Protein AF-A0A9E7DIS7-F1 (afdb_monomer_lite)

Sequence (273 aa):
MKKIGDIRVYSCTATNEKEYTDLNLDINEEDLFTDANLYKDVAQRMSLGFDVIFYPIVGTMEGELAGMMLDKNANLRRFMELDSIDELYNLKDFDFNLEHFITMEKAMASEEAPICFKLNGLLSFISQVIDISKFLLAFRKKLDKEKIYAYYRRNVLDLLLKLDENKVKMICLADPILSVETVGPKVVKELVNDFYYPLINDVLNFTNFKLHICPKLGFALSDLGLYNEMKLECDEMSYQEALINSSYRIFTNRCFKILGKVKTITVLGGNYE

Foldseek 3Di:
DDDFPLFDFDDDPQPLQDALVNVPDPDDPVCCLQALVNQLVSQVVRQPQHQAGEPDSDLCQLVVQQVFDFDPPDPDGAGDADPDPVVLLVGDAGDCVPSSNVSRLSNLVPDPGAHEYEDEDLLSNNVRHHPSVRVLVCVVPDDPVVSNLVRVLVSVLVVLVPDDCVRHLEYEYDHPCLACVRNNLVVNLCCLVPHVLVSVVCCVVSHVHAYEYEQRSVSSCVSNPVWPKDKDFDPWDWPLVCRSPDPARYFYDHDPSDHGTDGITIGTHGPPD

Radius of gyration: 18.3 Å; chains: 1; bounding box: 54×49×42 Å

Organism: NCBI:txid938288

pLDDT: mean 91.83, std 8.92, range [30.3, 98.56]

Secondary structure (DSSP, 8-state):
--EETTEEP-------PPPGGGG-----HHHHTT-HHHHHHHHHHHTTTSSSEEESSSTTHHHHHTTPPB-TT-SSS-B---S-HHHHTTPPPP-TT-HHHHHHHHHHHT--SPEEEEEE-HHHHHHHHS-HHHHHHHHHH---HHHHHHHHHHHHHHHHHHS-TTTEEEEEEE-SS--TTTT-HHHHHHHIIIIIHHHHHHHHHH----EEEPHHHHHHHHHTTSSEEEEEEEEEEEHHHHHHHSS-SEEESS-TT--SEEEEEEEEE----

Structure (mmCIF, N/CA/C/O backbone):
data_AF-A0A9E7DIS7-F1
#
_entry.id   AF-A0A9E7DIS7-F1
#
loop_
_atom_site.group_PDB
_atom_site.id
_atom_site.type_symbol
_atom_site.label_atom_id
_atom_site.label_alt_id
_atom_site.label_comp_id
_atom_site.label_asym_id
_atom_site.label_entity_id
_atom_site.label_seq_id
_atom_site.pdbx_PDB_ins_code
_atom_site.Cartn_x
_atom_site.Cartn_y
_atom_site.Cartn_z
_atom_site.occupancy
_atom_site.B_iso_or_equiv
_atom_site.auth_seq_id
_atom_site.auth_comp_id
_atom_site.auth_asym_id
_atom_site.auth_atom_id
_atom_site.pdbx_PDB_model_num
ATOM 1 N N . MET A 1 1 ? -4.249 -17.738 18.126 1.00 79.25 1 MET A N 1
ATOM 2 C CA . MET A 1 1 ? -3.544 -16.439 18.018 1.00 79.25 1 MET A CA 1
ATOM 3 C C . MET A 1 1 ? -3.995 -15.550 19.169 1.00 79.25 1 MET A C 1
ATOM 5 O O . MET A 1 1 ? -5.164 -15.641 19.531 1.00 79.25 1 MET A O 1
ATOM 9 N N . LYS A 1 2 ? -3.102 -14.753 19.771 1.00 89.31 2 LYS A N 1
ATOM 10 C CA . LYS A 1 2 ? -3.450 -13.810 20.853 1.00 89.31 2 LYS A CA 1
ATOM 11 C C . LYS A 1 2 ? -4.445 -12.760 20.332 1.00 89.31 2 LYS A C 1
ATOM 13 O O . LYS A 1 2 ? -4.339 -12.362 19.174 1.00 89.31 2 LYS A O 1
ATOM 18 N N . LYS A 1 3 ? -5.382 -12.310 21.172 1.00 89.56 3 LYS A N 1
ATOM 19 C CA . LYS A 1 3 ? -6.303 -11.195 20.887 1.00 89.56 3 LYS A CA 1
ATOM 20 C C . LYS A 1 3 ? -6.112 -10.063 21.903 1.00 89.56 3 LYS A C 1
ATOM 22 O O . LYS A 1 3 ? -5.749 -10.329 23.049 1.00 89.56 3 LYS A O 1
ATOM 27 N N . ILE A 1 4 ? -6.341 -8.820 21.480 1.00 89.50 4 ILE A N 1
ATOM 28 C CA . ILE A 1 4 ? -6.469 -7.640 22.352 1.00 89.50 4 ILE A CA 1
ATOM 29 C C . ILE A 1 4 ? -7.816 -6.993 22.022 1.00 89.50 4 ILE A C 1
ATOM 31 O O . ILE A 1 4 ? -8.006 -6.478 20.921 1.00 89.50 4 ILE A O 1
ATOM 35 N N . GLY A 1 5 ? -8.762 -7.058 22.962 1.00 88.44 5 GLY A N 1
ATOM 36 C CA . GLY A 1 5 ? -10.179 -6.907 22.620 1.00 88.44 5 GLY A CA 1
ATOM 37 C C . GLY A 1 5 ? -10.614 -8.042 21.687 1.00 88.44 5 GLY A C 1
ATOM 38 O O . GLY A 1 5 ? -10.196 -9.185 21.874 1.00 88.44 5 GLY A O 1
ATOM 39 N N . ASP A 1 6 ? -11.383 -7.719 20.651 1.00 89.56 6 ASP A N 1
ATOM 40 C CA . ASP A 1 6 ? -11.897 -8.712 19.695 1.00 89.56 6 ASP A CA 1
ATOM 41 C C . ASP A 1 6 ? -10.926 -9.019 18.544 1.00 89.56 6 ASP A C 1
ATOM 43 O O . ASP A 1 6 ? -11.106 -9.990 17.805 1.00 89.56 6 ASP A O 1
ATOM 47 N N . ILE A 1 7 ? -9.858 -8.230 18.419 1.00 92.44 7 ILE A N 1
ATOM 48 C CA . ILE A 1 7 ? -8.965 -8.229 17.262 1.00 92.44 7 ILE A CA 1
ATOM 49 C C . ILE A 1 7 ? -7.714 -9.061 17.553 1.00 92.44 7 ILE A C 1
ATOM 51 O O . ILE A 1 7 ? -7.068 -8.931 18.602 1.00 92.44 7 ILE A O 1
ATOM 55 N N . ARG A 1 8 ? -7.356 -9.927 16.606 1.00 93.50 8 ARG A N 1
ATOM 56 C CA . ARG A 1 8 ? -6.149 -10.745 16.661 1.00 93.50 8 ARG A CA 1
ATOM 57 C C . ARG A 1 8 ? -4.885 -9.908 16.507 1.00 93.50 8 ARG A C 1
ATOM 59 O O . ARG A 1 8 ? -4.791 -8.996 15.692 1.00 93.50 8 ARG A O 1
ATOM 66 N N . VAL A 1 9 ? -3.869 -10.302 17.262 1.00 91.19 9 VAL A N 1
ATOM 67 C CA . VAL A 1 9 ? -2.508 -9.786 17.141 1.00 91.19 9 VAL A CA 1
ATOM 68 C C . VAL A 1 9 ? -1.763 -10.609 16.097 1.00 91.19 9 VAL A C 1
ATOM 70 O O . VAL A 1 9 ? -1.725 -11.838 16.193 1.00 91.19 9 VAL A O 1
ATOM 73 N N . TYR A 1 10 ? -1.136 -9.932 15.136 1.00 89.25 10 TYR A N 1
ATOM 74 C CA . TYR A 1 10 ? -0.198 -10.544 14.201 1.00 89.25 10 TYR A CA 1
ATOM 75 C C . TYR A 1 10 ? 1.196 -9.950 14.371 1.00 89.25 10 TYR A C 1
ATOM 77 O O . TYR A 1 10 ? 1.404 -8.749 14.181 1.00 89.25 10 TYR A O 1
ATOM 85 N N . SER A 1 11 ? 2.152 -10.819 14.682 1.00 85.81 11 SER A N 1
ATOM 86 C CA . SER A 1 11 ? 3.570 -10.485 14.713 1.00 85.81 11 SER A CA 1
ATOM 87 C C . SER A 1 11 ? 4.160 -10.707 13.325 1.00 85.81 11 SER A C 1
ATOM 89 O O . SER A 1 11 ? 4.057 -11.801 12.771 1.00 85.81 11 SER A O 1
ATOM 91 N N . CYS A 1 12 ? 4.767 -9.671 12.748 1.00 82.62 12 CYS A N 1
ATOM 92 C CA . CYS A 1 12 ? 5.444 -9.796 11.464 1.00 82.62 12 CYS A CA 1
ATOM 93 C C . CYS A 1 12 ? 6.669 -10.705 11.615 1.00 82.62 12 CYS A C 1
ATOM 95 O O . CYS A 1 12 ? 7.566 -10.401 12.392 1.00 82.62 12 CYS A O 1
ATOM 97 N N . THR A 1 13 ? 6.699 -11.809 10.870 1.00 75.00 13 THR A N 1
ATOM 98 C CA . THR A 1 13 ? 7.808 -12.778 10.879 1.00 75.00 13 THR A CA 1
ATOM 99 C C . THR A 1 13 ? 8.600 -12.800 9.574 1.00 75.00 13 THR A C 1
ATOM 101 O O . THR A 1 13 ? 9.570 -13.542 9.463 1.00 75.00 13 THR A O 1
ATOM 104 N N . ALA A 1 14 ? 8.183 -12.031 8.565 1.00 70.31 14 ALA A N 1
ATOM 105 C CA . ALA A 1 14 ? 8.907 -11.942 7.305 1.00 70.31 14 ALA A CA 1
ATOM 106 C C . ALA A 1 14 ? 10.155 -11.072 7.500 1.00 70.31 14 ALA A C 1
ATOM 108 O O . ALA A 1 14 ? 10.033 -9.881 7.762 1.00 70.31 14 ALA A O 1
ATOM 109 N N . THR A 1 15 ? 11.332 -11.679 7.364 1.00 64.88 15 THR A N 1
ATOM 110 C CA . THR A 1 15 ? 12.647 -11.018 7.441 1.00 64.88 15 THR A CA 1
ATOM 111 C C . THR A 1 15 ? 13.341 -10.953 6.079 1.00 64.88 15 THR A C 1
ATOM 113 O O . THR A 1 15 ? 14.520 -10.643 6.005 1.00 64.88 15 THR A O 1
ATOM 116 N N . ASN A 1 16 ? 12.634 -11.308 5.002 1.00 66.19 16 ASN A N 1
ATOM 117 C CA . ASN A 1 16 ? 13.201 -11.432 3.654 1.00 66.19 16 ASN A CA 1
ATOM 118 C C . ASN A 1 16 ? 13.181 -10.114 2.868 1.00 66.19 16 ASN A C 1
ATOM 120 O O . ASN A 1 16 ? 13.515 -10.105 1.687 1.00 66.19 16 ASN A O 1
ATOM 124 N N . GLU A 1 17 ? 12.715 -9.028 3.484 1.00 69.00 17 GLU A N 1
ATOM 125 C CA . GLU A 1 17 ? 12.750 -7.715 2.857 1.00 69.00 17 GLU A CA 1
ATOM 126 C C . GLU A 1 17 ? 14.191 -7.223 2.831 1.00 69.00 17 GLU A C 1
ATOM 128 O O . GLU A 1 17 ? 14.827 -7.116 3.874 1.00 69.00 17 GLU A O 1
ATOM 133 N N . LYS A 1 18 ? 14.687 -6.977 1.621 1.00 77.19 18 LYS A N 1
ATOM 134 C CA . LYS A 1 18 ? 15.939 -6.268 1.393 1.00 77.19 18 LYS A CA 1
ATOM 135 C C . LYS A 1 18 ? 15.595 -4.835 1.056 1.00 77.19 18 LYS A C 1
ATOM 137 O O . LYS A 1 18 ? 14.734 -4.614 0.202 1.00 77.19 18 LYS A O 1
ATOM 142 N N . GLU A 1 19 ? 16.267 -3.893 1.689 1.00 80.50 19 GLU A N 1
ATOM 143 C CA . GLU A 1 19 ? 16.312 -2.512 1.232 1.00 80.50 19 GLU A CA 1
ATOM 144 C C . GLU A 1 19 ? 17.366 -2.372 0.123 1.00 80.50 19 GLU A C 1
ATOM 146 O O . GLU A 1 19 ? 18.253 -3.215 -0.025 1.00 80.50 19 GLU A O 1
ATOM 151 N N . TYR A 1 20 ? 17.282 -1.322 -0.700 1.00 75.81 20 TYR A N 1
ATOM 152 C CA . TYR A 1 20 ? 18.301 -1.086 -1.736 1.00 75.81 20 TYR A CA 1
ATOM 153 C C . TYR A 1 20 ? 19.689 -0.842 -1.118 1.00 75.81 20 TYR A C 1
ATOM 155 O O . TYR A 1 20 ? 20.704 -1.216 -1.702 1.00 75.81 20 TYR A O 1
ATOM 163 N N . THR A 1 21 ? 19.720 -0.286 0.094 1.00 77.38 21 THR A N 1
ATOM 164 C CA . THR A 1 21 ? 20.908 -0.083 0.932 1.00 77.38 21 THR A CA 1
ATOM 165 C C . THR A 1 21 ? 21.578 -1.400 1.340 1.00 77.38 21 THR A C 1
ATOM 167 O O . THR A 1 21 ? 22.799 -1.443 1.464 1.00 77.38 21 THR A O 1
ATOM 170 N N . ASP A 1 22 ? 20.824 -2.499 1.456 1.00 79.50 22 ASP A N 1
ATOM 171 C CA . ASP A 1 22 ? 21.362 -3.826 1.794 1.00 79.50 22 ASP A CA 1
ATOM 172 C C . ASP A 1 22 ? 22.094 -4.495 0.620 1.00 79.50 22 ASP A C 1
ATOM 174 O O . ASP A 1 22 ? 22.798 -5.495 0.796 1.00 79.50 22 ASP A O 1
ATOM 178 N N . LEU A 1 23 ? 21.910 -3.992 -0.606 1.00 79.62 23 LEU A N 1
ATOM 179 C CA . LEU A 1 23 ? 22.435 -4.627 -1.814 1.00 79.62 23 LEU A CA 1
ATOM 180 C C . LEU A 1 23 ? 23.926 -4.341 -2.064 1.00 79.62 23 LEU A C 1
ATOM 182 O O . LEU A 1 23 ? 24.487 -4.939 -2.983 1.00 79.62 23 LEU A O 1
ATOM 186 N N . ASN A 1 24 ? 24.568 -3.476 -1.262 1.00 76.50 24 ASN A N 1
ATOM 187 C CA . ASN A 1 24 ? 25.972 -3.059 -1.417 1.00 76.50 24 ASN A CA 1
ATOM 188 C C . ASN A 1 24 ? 26.324 -2.681 -2.868 1.00 76.50 24 ASN A C 1
ATOM 190 O O . ASN A 1 24 ? 27.354 -3.094 -3.405 1.00 76.50 24 ASN A O 1
ATOM 194 N N . LEU A 1 25 ? 25.428 -1.947 -3.528 1.00 78.31 25 LEU A N 1
ATOM 195 C CA . LEU A 1 25 ? 25.639 -1.478 -4.892 1.00 78.31 25 LEU A CA 1
ATOM 196 C C . LEU A 1 25 ? 26.443 -0.179 -4.859 1.00 78.31 25 LEU A C 1
ATOM 198 O O . LEU A 1 25 ? 26.156 0.703 -4.052 1.00 78.31 25 LEU A O 1
ATOM 202 N N . ASP A 1 26 ? 27.420 -0.054 -5.754 1.00 79.69 26 ASP A N 1
ATOM 203 C CA . ASP A 1 26 ? 28.111 1.213 -6.007 1.00 79.69 26 ASP A CA 1
ATOM 204 C C . ASP A 1 26 ? 27.215 2.086 -6.897 1.00 79.69 26 ASP A C 1
ATOM 206 O O . ASP A 1 26 ? 27.363 2.124 -8.119 1.00 79.69 26 ASP A O 1
ATOM 210 N N . ILE A 1 27 ? 26.181 2.667 -6.285 1.00 78.88 27 ILE A N 1
ATOM 211 C CA . ILE A 1 27 ? 25.181 3.504 -6.953 1.00 78.88 27 ILE A CA 1
ATOM 212 C C . ILE A 1 27 ? 25.150 4.885 -6.313 1.00 78.88 27 ILE A C 1
ATOM 214 O O . ILE A 1 27 ? 25.163 5.027 -5.091 1.00 78.88 27 ILE A O 1
ATOM 218 N N . ASN A 1 28 ? 25.056 5.909 -7.153 1.00 81.31 28 ASN A N 1
ATOM 219 C CA . ASN A 1 28 ? 24.681 7.236 -6.702 1.00 81.31 28 ASN A CA 1
ATOM 220 C C . ASN A 1 28 ? 23.165 7.256 -6.456 1.00 81.31 28 ASN A C 1
ATOM 222 O O . ASN A 1 28 ? 22.376 6.916 -7.339 1.00 81.31 28 ASN A O 1
ATOM 226 N N . GLU A 1 29 ? 22.754 7.634 -5.248 1.00 79.00 29 GLU A N 1
ATOM 227 C CA . GLU A 1 29 ? 21.346 7.630 -4.852 1.00 79.00 29 GLU A CA 1
ATOM 228 C C . GLU A 1 29 ? 20.499 8.610 -5.679 1.00 79.00 29 GLU A C 1
ATOM 230 O O . GLU A 1 29 ? 19.330 8.337 -5.940 1.00 79.00 29 GLU A O 1
ATOM 235 N N . GLU A 1 30 ? 21.073 9.721 -6.148 1.00 80.31 30 GLU A N 1
ATOM 236 C CA . GLU A 1 30 ? 20.351 10.667 -7.012 1.00 80.31 30 GLU A CA 1
ATOM 237 C C . GLU A 1 30 ? 20.008 10.047 -8.379 1.00 80.31 30 GLU A C 1
ATOM 239 O O . GLU A 1 30 ? 18.902 10.233 -8.894 1.00 80.31 30 GLU A O 1
ATOM 244 N N . ASP A 1 31 ? 20.918 9.237 -8.925 1.00 87.38 31 ASP A N 1
ATOM 245 C CA . ASP A 1 31 ? 20.726 8.556 -10.208 1.00 87.38 31 ASP A CA 1
ATOM 246 C C . ASP A 1 31 ? 19.682 7.437 -10.087 1.00 87.38 31 ASP A C 1
ATOM 248 O O . ASP A 1 31 ? 18.899 7.207 -11.009 1.00 87.38 31 ASP A O 1
ATOM 252 N N . LEU A 1 32 ? 19.600 6.779 -8.921 1.00 90.38 32 LEU A N 1
ATOM 253 C CA . LEU A 1 32 ? 18.629 5.709 -8.667 1.00 90.38 32 LEU A CA 1
ATOM 254 C C . LEU A 1 32 ? 17.188 6.155 -8.939 1.00 90.38 32 LEU A C 1
ATOM 256 O O . LEU A 1 32 ? 16.395 5.367 -9.443 1.00 90.38 32 LEU A O 1
ATOM 260 N N . PHE A 1 33 ? 16.846 7.404 -8.623 1.00 92.06 33 PHE A N 1
ATOM 261 C CA . PHE A 1 33 ? 15.483 7.925 -8.744 1.00 92.06 33 PHE A CA 1
ATOM 262 C C . PHE A 1 33 ? 15.219 8.684 -10.055 1.00 92.06 33 PHE A C 1
ATOM 264 O O . PHE A 1 33 ? 14.101 9.152 -10.276 1.00 92.06 33 PHE A O 1
ATOM 271 N N . THR A 1 34 ? 16.208 8.767 -10.946 1.00 94.38 34 THR A N 1
ATOM 272 C CA . THR A 1 34 ? 16.117 9.476 -12.237 1.00 94.38 34 THR A CA 1
ATOM 273 C C . THR A 1 34 ? 16.441 8.584 -13.446 1.00 94.38 34 THR A C 1
ATOM 275 O O . THR A 1 34 ? 16.011 8.878 -14.562 1.00 94.38 34 THR A O 1
ATOM 278 N N . ASP A 1 35 ? 17.106 7.442 -13.240 1.00 96.25 35 ASP A N 1
ATOM 279 C CA . ASP A 1 35 ? 17.375 6.431 -14.267 1.00 96.25 35 ASP A CA 1
ATOM 280 C C . ASP A 1 35 ? 16.451 5.209 -14.119 1.00 96.25 35 ASP A C 1
ATOM 282 O O . ASP A 1 35 ? 16.556 4.409 -13.188 1.00 96.25 35 ASP A O 1
ATOM 286 N N . ALA A 1 36 ? 15.559 5.021 -15.095 1.00 97.56 36 ALA A N 1
ATOM 287 C CA . ALA A 1 36 ? 14.581 3.933 -15.094 1.00 97.56 36 ALA A CA 1
ATOM 288 C C . ALA A 1 36 ? 15.210 2.535 -15.229 1.00 97.56 36 ALA A C 1
ATOM 290 O O . ALA A 1 36 ? 14.662 1.566 -14.700 1.00 97.56 36 ALA A O 1
ATOM 291 N N . ASN A 1 37 ? 16.348 2.407 -15.920 1.00 96.75 37 ASN A N 1
ATOM 292 C CA . ASN A 1 37 ? 17.037 1.123 -16.053 1.00 96.75 37 ASN A CA 1
ATOM 293 C C . ASN A 1 37 ? 17.700 0.736 -14.733 1.00 96.75 37 ASN A C 1
ATOM 295 O O . ASN A 1 37 ? 17.595 -0.416 -14.311 1.00 96.75 37 ASN A O 1
ATOM 299 N N . LEU A 1 38 ? 18.339 1.704 -14.070 1.00 95.62 38 LEU A N 1
ATOM 300 C CA . LEU A 1 38 ? 18.929 1.491 -12.753 1.00 95.62 38 LEU A CA 1
ATOM 301 C C . LEU A 1 38 ? 17.850 1.168 -11.713 1.00 95.62 38 LEU A C 1
ATOM 303 O O . LEU A 1 38 ? 17.980 0.188 -10.979 1.00 95.62 38 LEU A O 1
ATOM 307 N N . TYR A 1 39 ? 16.751 1.929 -11.699 1.00 96.75 39 TYR A N 1
ATOM 308 C CA . TYR A 1 39 ? 15.605 1.678 -10.823 1.00 96.75 39 TYR A CA 1
ATOM 309 C C . TYR A 1 39 ? 15.070 0.251 -10.991 1.00 96.75 39 TYR A C 1
ATOM 311 O O . TYR A 1 39 ? 14.836 -0.452 -10.004 1.00 96.75 39 TYR A O 1
ATOM 319 N N . LYS A 1 40 ? 14.915 -0.200 -12.243 1.00 97.19 40 LYS A N 1
ATOM 320 C CA . LYS A 1 40 ? 14.485 -1.563 -12.567 1.00 97.19 40 LYS A CA 1
ATOM 321 C C . LYS A 1 40 ? 15.467 -2.620 -12.062 1.00 97.19 40 LYS A C 1
ATOM 323 O O . LYS A 1 40 ? 15.032 -3.569 -11.415 1.00 97.19 40 LYS A O 1
ATOM 328 N N . ASP A 1 41 ? 16.767 -2.473 -12.326 1.00 95.50 41 ASP A N 1
ATOM 329 C CA . ASP A 1 41 ? 17.783 -3.436 -11.865 1.00 95.50 41 ASP A CA 1
ATOM 330 C C . ASP A 1 41 ? 17.753 -3.578 -10.335 1.00 95.50 41 ASP A C 1
ATOM 332 O O . ASP A 1 41 ? 17.727 -4.689 -9.799 1.00 95.50 41 ASP A O 1
ATOM 336 N N . VAL A 1 42 ? 17.651 -2.458 -9.614 1.00 95.50 42 VAL A N 1
ATOM 337 C CA . VAL A 1 42 ? 17.518 -2.469 -8.152 1.00 95.50 42 VAL A CA 1
ATOM 338 C C . VAL A 1 42 ? 16.224 -3.161 -7.716 1.00 95.50 42 VAL A C 1
ATOM 340 O O . VAL A 1 42 ? 16.275 -4.041 -6.853 1.00 95.50 42 VAL A O 1
ATOM 343 N N . ALA A 1 43 ? 15.083 -2.847 -8.337 1.00 96.38 43 ALA A N 1
ATOM 344 C CA . ALA A 1 43 ? 13.807 -3.497 -8.036 1.00 96.38 43 ALA A CA 1
ATOM 345 C C . ALA A 1 43 ? 13.875 -5.022 -8.230 1.00 96.38 43 ALA A C 1
ATOM 347 O O . ALA A 1 43 ? 13.419 -5.788 -7.371 1.00 96.38 43 ALA A O 1
ATOM 348 N N . GLN A 1 44 ? 14.499 -5.480 -9.317 1.00 95.94 44 GLN A N 1
ATOM 349 C CA . GLN A 1 44 ? 14.689 -6.900 -9.610 1.00 95.94 44 GLN A CA 1
ATOM 350 C C . GLN A 1 44 ? 15.594 -7.583 -8.579 1.00 95.94 44 GLN A C 1
ATOM 352 O O . GLN A 1 44 ? 15.257 -8.658 -8.077 1.00 95.94 44 GLN A O 1
ATOM 357 N N . ARG A 1 45 ? 16.699 -6.943 -8.178 1.00 94.44 45 ARG A N 1
ATOM 358 C CA . ARG A 1 45 ? 17.614 -7.470 -7.149 1.00 94.44 45 ARG A CA 1
ATOM 359 C C . ARG A 1 45 ? 16.967 -7.566 -5.769 1.00 94.44 45 ARG A C 1
ATOM 361 O O . ARG A 1 45 ? 17.161 -8.565 -5.071 1.00 94.44 45 ARG A O 1
ATOM 368 N N . MET A 1 46 ? 16.180 -6.561 -5.380 1.00 92.94 46 MET A N 1
ATOM 369 C CA . MET A 1 46 ? 15.400 -6.584 -4.134 1.00 92.94 46 MET A CA 1
ATOM 370 C C . MET A 1 46 ? 14.343 -7.694 -4.140 1.00 92.94 46 MET A C 1
ATOM 372 O O . MET A 1 46 ? 13.991 -8.221 -3.086 1.00 92.94 46 MET A O 1
ATOM 376 N N . SER A 1 47 ? 13.864 -8.067 -5.327 1.00 94.31 47 SER A N 1
ATOM 377 C CA . SER A 1 47 ? 12.818 -9.071 -5.524 1.00 94.31 47 SER A CA 1
ATOM 378 C C . SER A 1 47 ? 13.361 -10.486 -5.773 1.00 94.31 47 SER A C 1
ATOM 380 O O . SER A 1 47 ? 12.588 -11.402 -6.046 1.00 94.31 47 SER A O 1
ATOM 382 N N . LEU A 1 48 ? 14.676 -10.713 -5.649 1.00 91.88 48 LEU A N 1
ATOM 383 C CA . LEU A 1 48 ? 15.269 -12.039 -5.841 1.00 91.88 48 LEU A CA 1
ATOM 384 C C . LEU A 1 48 ? 14.653 -13.084 -4.902 1.00 91.88 48 LEU A C 1
ATOM 386 O O . LEU A 1 48 ? 14.667 -12.936 -3.679 1.00 91.88 48 LEU A O 1
ATOM 390 N N . GLY A 1 49 ? 14.180 -14.180 -5.496 1.00 90.19 49 GLY A N 1
ATOM 391 C CA . GLY A 1 49 ? 13.519 -15.286 -4.801 1.00 90.19 49 GLY A CA 1
ATOM 392 C C . GLY A 1 49 ? 11.991 -15.215 -4.817 1.00 90.19 49 GLY A C 1
ATOM 393 O O . GLY A 1 49 ? 11.354 -16.181 -4.406 1.00 90.19 49 GLY A O 1
ATOM 394 N N . PHE A 1 50 ? 11.408 -14.118 -5.303 1.00 93.25 50 PHE A N 1
ATOM 395 C CA . PHE A 1 50 ? 9.969 -13.967 -5.495 1.00 93.25 50 PHE A CA 1
ATOM 396 C C . PHE A 1 50 ? 9.593 -14.102 -6.973 1.00 93.25 50 PHE A C 1
ATOM 398 O O . PHE A 1 50 ? 10.376 -13.749 -7.851 1.00 93.25 50 PHE A O 1
ATOM 405 N N . ASP A 1 51 ? 8.363 -14.537 -7.247 1.00 93.25 51 ASP A N 1
ATOM 406 C CA . ASP A 1 51 ? 7.833 -14.650 -8.618 1.00 93.25 51 ASP A CA 1
ATOM 407 C C . ASP A 1 51 ? 7.260 -13.332 -9.160 1.00 93.25 51 ASP A C 1
ATOM 409 O O . ASP A 1 51 ? 6.577 -13.311 -10.180 1.00 93.25 51 ASP A O 1
ATOM 413 N N . VAL A 1 52 ? 7.497 -12.225 -8.454 1.00 96.00 52 VAL A N 1
ATOM 414 C CA . VAL A 1 52 ? 7.043 -10.881 -8.817 1.00 96.00 52 VAL A CA 1
ATOM 415 C C . VAL A 1 52 ? 8.141 -9.869 -8.555 1.00 96.00 52 VAL A C 1
ATOM 417 O O . VAL A 1 52 ? 9.005 -10.105 -7.710 1.00 96.00 52 VAL A O 1
ATOM 420 N N . ILE A 1 53 ? 8.040 -8.703 -9.191 1.00 97.44 53 ILE A N 1
ATOM 421 C CA . ILE A 1 53 ? 8.892 -7.552 -8.879 1.00 97.44 53 ILE A CA 1
ATOM 422 C C . ILE A 1 53 ? 8.117 -6.538 -8.038 1.00 97.44 53 ILE A C 1
ATOM 424 O O . ILE A 1 53 ? 6.970 -6.202 -8.346 1.00 97.44 53 ILE A O 1
ATOM 428 N N . PHE A 1 54 ? 8.736 -6.061 -6.958 1.00 96.31 54 PHE A N 1
ATOM 429 C CA . PHE A 1 54 ? 8.139 -5.090 -6.045 1.00 96.31 54 PHE A CA 1
ATOM 430 C C . PHE A 1 54 ? 8.455 -3.650 -6.445 1.00 96.31 54 PHE A C 1
ATOM 432 O O . PHE A 1 54 ? 9.616 -3.254 -6.488 1.00 96.31 54 PHE A O 1
ATOM 439 N N . TYR A 1 55 ? 7.408 -2.849 -6.613 1.00 97.44 55 TYR A N 1
ATOM 440 C CA . TYR A 1 55 ? 7.485 -1.404 -6.851 1.00 97.44 55 TYR A CA 1
ATOM 441 C C . TYR A 1 55 ? 6.549 -0.665 -5.890 1.00 97.44 55 TYR A C 1
ATOM 443 O O . TYR A 1 55 ? 5.561 -1.270 -5.493 1.00 97.44 55 TYR A O 1
ATOM 451 N N . PRO A 1 56 ? 6.796 0.598 -5.501 1.00 96.44 56 PRO A N 1
ATOM 452 C CA . PRO A 1 56 ? 8.073 1.324 -5.583 1.00 96.44 56 PRO A CA 1
ATOM 453 C C . PRO A 1 56 ? 9.189 0.615 -4.803 1.00 96.44 56 PRO A C 1
ATOM 455 O O . PRO A 1 56 ? 8.911 -0.174 -3.905 1.00 96.44 56 PRO A O 1
ATOM 458 N N . ILE A 1 57 ? 10.466 0.888 -5.079 1.00 93.56 57 ILE A N 1
ATOM 459 C CA . ILE A 1 57 ? 11.565 0.282 -4.294 1.00 93.56 57 ILE A CA 1
ATOM 460 C C . ILE A 1 57 ? 11.667 0.870 -2.880 1.00 93.56 57 ILE A C 1
ATOM 462 O O . ILE A 1 57 ? 12.059 0.168 -1.954 1.00 93.56 57 ILE A O 1
ATOM 466 N N . VAL A 1 58 ? 11.192 2.100 -2.674 1.00 91.06 58 VAL A N 1
ATOM 467 C CA . VAL A 1 58 ? 11.143 2.777 -1.368 1.00 91.06 58 VAL A CA 1
ATOM 468 C C . VAL A 1 58 ? 9.721 2.886 -0.826 1.00 91.06 58 VAL A C 1
ATOM 470 O O . VAL A 1 58 ? 8.757 2.899 -1.583 1.00 91.06 58 VAL A O 1
ATOM 473 N N . GLY A 1 59 ? 9.582 2.988 0.496 1.00 88.75 59 GLY A N 1
ATOM 474 C CA . GLY A 1 59 ? 8.290 3.202 1.159 1.00 88.75 59 GLY A CA 1
ATOM 475 C C . GLY A 1 59 ? 7.830 4.662 1.209 1.00 88.75 59 GLY A C 1
ATOM 476 O O . GLY A 1 59 ? 6.807 4.927 1.824 1.00 88.75 59 GLY A O 1
ATOM 477 N N . THR A 1 60 ? 8.579 5.598 0.621 1.00 91.00 60 THR A N 1
ATOM 478 C CA . THR A 1 60 ? 8.355 7.050 0.736 1.00 91.00 60 THR A CA 1
ATOM 479 C C . THR A 1 60 ? 7.569 7.662 -0.423 1.00 91.00 60 THR A C 1
ATOM 481 O O . THR A 1 60 ? 7.280 8.853 -0.385 1.00 91.00 60 THR A O 1
ATOM 484 N N . MET A 1 61 ? 7.242 6.884 -1.462 1.00 94.56 61 MET A N 1
ATOM 485 C CA . MET A 1 61 ? 6.695 7.397 -2.726 1.00 94.56 61 MET A CA 1
ATOM 486 C C . MET A 1 61 ? 5.456 8.281 -2.528 1.00 94.56 61 MET A C 1
ATOM 488 O O . MET A 1 61 ? 5.395 9.377 -3.073 1.00 94.56 61 MET A O 1
ATOM 492 N N . GLU A 1 62 ? 4.485 7.850 -1.722 1.00 96.44 62 GLU A N 1
ATOM 493 C CA . GLU A 1 62 ? 3.256 8.611 -1.475 1.00 96.44 62 GLU A CA 1
ATOM 494 C C . GLU A 1 62 ? 3.524 9.951 -0.774 1.00 96.44 62 GLU A C 1
ATOM 496 O O . GLU A 1 62 ? 2.855 10.938 -1.072 1.00 96.44 62 GLU A O 1
ATOM 501 N N . GLY A 1 63 ? 4.518 10.017 0.119 1.00 95.62 63 GLY A N 1
ATOM 502 C CA . GLY A 1 63 ? 4.974 11.273 0.710 1.00 95.62 63 GL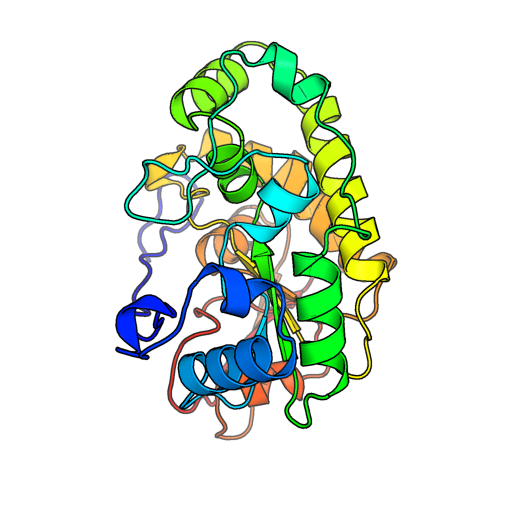Y A CA 1
ATOM 503 C C . GLY A 1 63 ? 5.592 12.218 -0.326 1.00 95.62 63 GLY A C 1
ATOM 504 O O . GLY A 1 63 ? 5.268 13.404 -0.331 1.00 95.62 63 GLY A O 1
ATOM 505 N N . GLU A 1 64 ? 6.420 11.709 -1.246 1.00 95.25 64 GLU A N 1
ATOM 506 C CA . GLU A 1 64 ? 7.005 12.530 -2.326 1.00 95.25 64 GLU A CA 1
ATOM 507 C C . GLU A 1 64 ? 5.920 13.073 -3.251 1.00 95.25 64 GLU A C 1
ATOM 509 O O . GLU A 1 64 ? 5.911 14.263 -3.562 1.00 95.25 64 GLU A O 1
ATOM 514 N N . LEU A 1 65 ? 4.971 12.214 -3.635 1.00 97.12 65 LEU A N 1
ATOM 515 C CA . LEU A 1 65 ? 3.815 12.598 -4.440 1.00 97.12 65 LEU A CA 1
ATOM 516 C C . LEU A 1 65 ? 2.996 13.692 -3.744 1.00 97.12 65 LEU A C 1
ATOM 518 O O . LEU A 1 65 ? 2.586 14.645 -4.398 1.00 97.12 65 LEU A O 1
ATOM 522 N N . ALA A 1 66 ? 2.814 13.613 -2.422 1.00 96.75 66 ALA A N 1
ATOM 523 C CA . ALA A 1 66 ? 2.145 14.648 -1.627 1.00 96.75 66 ALA A CA 1
ATOM 524 C C . ALA A 1 66 ? 2.954 15.959 -1.481 1.00 96.75 66 ALA A C 1
ATOM 526 O O . ALA A 1 66 ? 2.495 16.907 -0.835 1.00 96.75 66 ALA A O 1
ATOM 527 N N . GLY A 1 67 ? 4.151 16.036 -2.073 1.00 94.38 67 GLY A N 1
ATOM 528 C CA . GLY A 1 67 ? 5.015 17.213 -2.063 1.00 94.38 67 GLY A CA 1
ATOM 529 C C . GLY A 1 67 ? 5.912 17.326 -0.832 1.00 94.38 67 GLY A C 1
ATOM 530 O O . GLY A 1 67 ? 6.401 18.423 -0.547 1.00 94.38 67 GLY A O 1
ATOM 531 N N . MET A 1 68 ? 6.123 16.233 -0.093 1.00 94.81 68 MET A N 1
ATOM 532 C CA . MET A 1 68 ? 7.043 16.232 1.040 1.00 94.81 68 MET A CA 1
ATOM 533 C C . MET A 1 68 ? 8.491 16.364 0.574 1.00 94.81 68 MET A C 1
ATOM 535 O O . MET A 1 68 ? 8.935 15.728 -0.382 1.00 94.81 68 MET A O 1
ATOM 539 N N . MET A 1 69 ? 9.249 17.184 1.294 1.00 88.50 69 MET A N 1
ATOM 540 C CA . MET A 1 69 ? 10.642 17.471 0.973 1.00 88.50 69 MET A CA 1
ATOM 541 C C . MET A 1 69 ? 11.566 16.541 1.746 1.00 88.50 69 MET A C 1
ATOM 543 O O . MET A 1 69 ? 11.440 16.418 2.963 1.00 88.50 69 MET A O 1
ATOM 547 N N . LEU A 1 70 ? 12.512 15.907 1.057 1.00 86.00 70 LEU A N 1
ATOM 548 C CA . LEU A 1 70 ? 13.507 15.047 1.697 1.00 86.00 70 LEU A CA 1
ATOM 549 C C . LEU A 1 70 ? 14.427 15.850 2.621 1.00 86.00 70 LEU A C 1
ATOM 551 O O . LEU A 1 70 ? 14.911 16.925 2.258 1.00 86.00 70 LEU A O 1
ATOM 555 N N . ASP A 1 71 ? 14.711 15.291 3.792 1.00 84.19 71 ASP A N 1
ATOM 556 C CA . ASP A 1 71 ? 15.766 15.767 4.671 1.00 84.19 71 ASP A CA 1
ATOM 557 C C . ASP A 1 71 ? 17.117 15.283 4.139 1.00 84.19 71 ASP A C 1
ATOM 559 O O . ASP A 1 71 ? 17.517 14.137 4.336 1.00 84.19 71 ASP A O 1
ATOM 563 N N . LYS A 1 72 ? 17.837 16.185 3.466 1.00 80.19 72 LYS A N 1
ATOM 564 C CA . LYS A 1 72 ? 19.167 15.908 2.900 1.00 80.19 72 LYS A CA 1
ATOM 565 C C . LYS A 1 72 ? 20.235 15.602 3.957 1.00 80.19 72 LYS A C 1
ATOM 567 O O . LYS A 1 72 ? 21.330 15.191 3.594 1.00 80.19 72 LYS A O 1
ATOM 572 N N . ASN A 1 73 ? 19.947 15.831 5.240 1.00 76.50 73 ASN A N 1
ATOM 573 C CA . ASN A 1 73 ? 20.862 15.532 6.341 1.00 76.50 73 ASN A CA 1
ATOM 574 C C . ASN A 1 73 ? 20.576 14.171 6.990 1.00 76.50 73 ASN A C 1
ATOM 576 O O . ASN A 1 73 ? 21.308 13.761 7.894 1.00 76.50 73 ASN A O 1
ATOM 580 N N . ALA A 1 74 ? 19.508 13.482 6.583 1.00 73.12 74 ALA A N 1
ATOM 581 C CA . ALA A 1 74 ? 19.166 12.179 7.121 1.00 73.12 74 ALA A CA 1
ATOM 582 C C . ALA A 1 74 ? 20.011 11.077 6.460 1.00 73.12 74 ALA A C 1
ATOM 584 O O . ALA A 1 74 ? 20.189 11.049 5.248 1.00 73.12 74 ALA A O 1
ATOM 585 N N . ASN A 1 75 ? 20.483 10.121 7.266 1.00 59.25 75 ASN A N 1
ATOM 586 C CA . ASN A 1 75 ? 21.224 8.943 6.781 1.00 59.25 75 ASN A CA 1
ATOM 587 C C . ASN A 1 75 ? 20.341 7.938 6.016 1.00 59.25 75 ASN A C 1
ATOM 589 O O . ASN A 1 75 ? 20.844 6.965 5.467 1.00 59.25 75 ASN A O 1
ATOM 593 N N . LEU A 1 76 ? 19.024 8.131 6.063 1.00 70.94 76 LEU A N 1
ATOM 594 C CA . LEU A 1 76 ? 18.011 7.339 5.381 1.00 70.94 76 LEU A CA 1
ATOM 595 C C . LEU A 1 76 ? 17.034 8.307 4.725 1.00 70.94 76 LEU A C 1
ATOM 597 O O . LEU A 1 76 ? 16.795 9.391 5.264 1.00 70.94 76 LEU A O 1
ATOM 601 N N . ARG A 1 77 ? 16.421 7.893 3.614 1.00 78.38 77 ARG A N 1
ATOM 602 C CA . ARG A 1 77 ? 15.409 8.681 2.906 1.00 78.38 77 ARG A CA 1
ATOM 603 C C . ARG A 1 77 ? 14.221 8.980 3.832 1.00 78.38 77 ARG A C 1
ATOM 605 O O . ARG A 1 77 ? 13.353 8.138 4.053 1.00 78.38 77 ARG A O 1
ATOM 612 N N . ARG A 1 78 ? 14.205 10.187 4.396 1.00 82.50 78 ARG A N 1
ATOM 613 C CA . ARG A 1 78 ? 13.186 10.702 5.321 1.00 82.50 78 ARG A CA 1
ATOM 614 C C . ARG A 1 78 ? 12.756 12.087 4.861 1.00 82.50 78 ARG A C 1
ATOM 616 O O . ARG A 1 78 ? 13.545 12.807 4.259 1.00 82.50 78 ARG A O 1
ATOM 623 N N . PHE A 1 79 ? 11.524 12.470 5.167 1.00 88.31 79 PHE A N 1
ATOM 624 C CA . PHE A 1 79 ? 11.025 13.813 4.905 1.00 88.31 79 PHE A CA 1
ATOM 625 C C . PHE A 1 79 ? 11.242 14.768 6.073 1.00 88.31 79 PHE A C 1
ATOM 627 O O . PHE A 1 79 ? 11.254 14.361 7.235 1.00 88.31 79 PHE A O 1
ATOM 634 N N . MET A 1 80 ? 11.338 16.056 5.754 1.00 88.00 80 MET A N 1
ATOM 635 C CA . MET A 1 80 ? 11.063 17.115 6.715 1.00 88.00 80 MET A CA 1
ATOM 636 C C . MET A 1 80 ? 9.590 17.022 7.114 1.00 88.00 80 MET A C 1
ATOM 638 O O . MET A 1 80 ? 8.707 17.173 6.273 1.00 88.00 80 MET A O 1
ATOM 642 N N . GLU A 1 81 ? 9.336 16.725 8.383 1.00 89.94 81 GLU A N 1
ATOM 643 C CA . GLU A 1 81 ? 7.981 16.579 8.907 1.00 89.94 81 GLU A CA 1
ATOM 644 C C . GLU A 1 81 ? 7.261 17.926 8.975 1.00 89.94 81 GLU A C 1
ATOM 646 O O . GLU A 1 81 ? 7.873 18.961 9.233 1.00 89.94 81 GLU A O 1
ATOM 651 N N . LEU A 1 82 ? 5.941 17.891 8.807 1.00 92.50 82 LEU A N 1
ATOM 652 C CA . LEU A 1 82 ? 5.079 19.032 9.083 1.00 92.50 82 LEU A CA 1
ATOM 653 C C . LEU A 1 82 ? 5.125 19.397 10.572 1.00 92.50 82 LEU A C 1
ATOM 655 O O . LEU A 1 82 ? 5.139 18.533 11.462 1.00 92.50 82 LEU A O 1
ATOM 659 N N . ASP A 1 83 ? 5.076 20.694 10.858 1.00 89.69 83 ASP A N 1
ATOM 660 C CA . ASP A 1 83 ? 5.158 21.188 12.230 1.00 89.69 83 ASP A CA 1
ATOM 661 C C . ASP A 1 83 ? 3.842 20.965 12.987 1.00 89.69 83 ASP A C 1
ATOM 663 O O . ASP A 1 83 ? 3.850 20.605 14.179 1.00 89.69 83 ASP A O 1
ATOM 667 N N . SER A 1 84 ? 2.714 21.129 12.287 1.00 91.50 84 SER A N 1
ATOM 668 C CA . SER A 1 84 ? 1.369 21.142 12.860 1.00 91.50 84 SER A CA 1
ATOM 669 C C . SER A 1 84 ? 0.362 20.226 12.150 1.00 91.50 84 SER A C 1
ATOM 671 O O . SER A 1 84 ? 0.477 19.888 10.976 1.00 91.50 84 SER A O 1
ATOM 673 N N . ILE A 1 85 ? -0.690 19.845 12.883 1.00 91.69 85 ILE A N 1
ATOM 674 C CA . ILE A 1 85 ? -1.816 19.060 12.349 1.00 91.69 85 ILE A CA 1
ATOM 675 C C . ILE A 1 85 ? -2.602 19.847 11.295 1.00 91.69 85 ILE A C 1
ATOM 677 O O . ILE A 1 85 ? -3.154 19.242 10.380 1.00 91.69 85 ILE A O 1
ATOM 681 N N . ASP A 1 86 ? -2.644 21.176 11.400 1.00 91.56 86 ASP A N 1
ATOM 682 C CA . ASP A 1 86 ? -3.411 22.017 10.479 1.00 91.56 86 ASP A CA 1
ATOM 683 C C . ASP A 1 86 ? -2.839 21.989 9.054 1.00 91.56 86 ASP A C 1
ATOM 685 O O . ASP A 1 86 ? -3.584 22.099 8.079 1.00 91.56 86 ASP A O 1
ATOM 689 N N . GLU A 1 87 ? -1.531 21.768 8.915 1.00 93.00 87 GLU A N 1
ATOM 690 C CA . GLU A 1 87 ? -0.868 21.615 7.618 1.00 93.00 87 GLU A CA 1
ATOM 691 C C . GLU A 1 87 ? -1.293 20.339 6.881 1.00 93.00 87 GLU A C 1
ATOM 693 O O . GLU A 1 87 ? -1.356 20.354 5.652 1.00 93.00 87 GLU A O 1
ATOM 698 N N . LEU A 1 88 ? -1.694 19.275 7.595 1.00 92.50 88 LEU A N 1
ATOM 699 C CA . LEU A 1 88 ? -2.206 18.047 6.967 1.00 92.50 88 LEU A CA 1
ATOM 700 C C . LEU A 1 88 ? -3.430 18.318 6.088 1.00 92.50 88 LEU A C 1
ATOM 702 O O . LEU A 1 88 ? -3.633 17.661 5.071 1.00 92.50 88 LEU A O 1
ATOM 706 N N . TYR A 1 89 ? -4.252 19.299 6.465 1.00 92.94 89 TYR A N 1
ATOM 707 C CA . TYR A 1 89 ? -5.452 19.664 5.715 1.00 92.94 89 TYR A CA 1
ATOM 708 C C . TYR A 1 89 ? -5.169 20.451 4.432 1.00 92.94 89 TYR A C 1
ATOM 710 O O . TYR A 1 89 ? -6.114 20.710 3.679 1.00 92.94 89 TYR A O 1
ATOM 718 N N . ASN A 1 90 ? -3.914 20.856 4.228 1.00 92.50 90 ASN A N 1
ATOM 719 C CA . ASN A 1 90 ? -3.441 21.663 3.107 1.00 92.50 90 ASN A CA 1
ATOM 720 C C . ASN A 1 90 ? -2.347 20.945 2.301 1.00 92.50 90 ASN A C 1
ATOM 722 O O . ASN A 1 90 ? -1.656 21.589 1.510 1.00 92.50 90 ASN A O 1
ATOM 726 N N . LEU A 1 91 ? -2.184 19.630 2.497 1.00 95.06 91 LEU A N 1
ATOM 727 C CA . LEU A 1 91 ? -1.314 18.817 1.656 1.00 95.06 91 LEU A CA 1
ATOM 728 C C . LEU A 1 91 ? -1.713 18.966 0.186 1.00 95.06 91 LEU A C 1
ATOM 730 O O . LEU A 1 91 ? -2.898 19.031 -0.157 1.00 95.06 91 LEU A O 1
ATOM 734 N N . LYS A 1 92 ? -0.704 19.018 -0.682 1.00 95.12 92 LYS A N 1
ATOM 735 C CA . LYS A 1 92 ? -0.924 19.025 -2.127 1.00 95.12 92 LYS A CA 1
ATOM 736 C C . LYS A 1 92 ? -1.440 17.662 -2.565 1.00 95.12 92 LYS A C 1
ATOM 738 O O . LYS A 1 92 ? -1.129 16.649 -1.945 1.00 95.12 92 LYS A O 1
ATOM 743 N N . ASP A 1 93 ? -2.219 17.639 -3.636 1.00 97.62 93 ASP A N 1
ATOM 744 C CA . ASP A 1 93 ? -2.549 16.376 -4.293 1.00 97.62 93 ASP A CA 1
ATOM 745 C C . ASP A 1 93 ? -1.305 15.731 -4.900 1.00 97.62 93 ASP A C 1
ATOM 747 O O . ASP A 1 93 ? -0.302 16.407 -5.136 1.00 97.62 93 ASP A O 1
ATOM 751 N N . PHE A 1 94 ? -1.384 14.420 -5.114 1.00 98.19 94 PHE A N 1
ATOM 752 C CA . PHE A 1 94 ? -0.288 13.615 -5.625 1.00 98.19 94 PHE A CA 1
ATOM 753 C C . PHE A 1 94 ? 0.179 14.143 -6.983 1.00 98.19 94 PHE A C 1
ATOM 755 O O . PHE A 1 94 ? -0.575 14.154 -7.959 1.00 98.19 94 PHE A O 1
ATOM 762 N N . ASP A 1 95 ? 1.437 14.578 -7.051 1.00 97.94 95 ASP A N 1
ATOM 763 C CA . ASP A 1 95 ? 2.042 15.063 -8.286 1.00 97.94 95 ASP A CA 1
ATOM 764 C C . ASP A 1 95 ? 2.626 13.910 -9.102 1.00 97.94 95 ASP A C 1
ATOM 766 O O . ASP A 1 95 ? 3.780 13.514 -8.945 1.00 97.94 95 ASP A O 1
ATOM 770 N N . PHE A 1 96 ? 1.833 13.392 -10.036 1.00 97.56 96 PHE A N 1
ATOM 771 C CA . PHE A 1 96 ? 2.275 12.348 -10.964 1.00 97.56 96 PHE A CA 1
ATOM 772 C C . PHE A 1 96 ? 3.275 12.840 -12.028 1.00 97.56 96 PHE A C 1
ATOM 774 O O . PHE A 1 96 ? 3.716 12.044 -12.852 1.00 97.56 96 PHE A O 1
ATOM 781 N N . ASN A 1 97 ? 3.649 14.126 -12.035 1.00 96.88 97 ASN A N 1
ATOM 782 C CA . ASN A 1 97 ? 4.759 14.627 -12.853 1.00 96.88 97 ASN A CA 1
ATOM 783 C C . ASN A 1 97 ? 6.096 14.614 -12.101 1.00 96.88 97 ASN A C 1
ATOM 785 O O . ASN A 1 97 ? 7.115 15.014 -12.669 1.00 96.88 97 ASN A O 1
ATOM 789 N N . LEU A 1 98 ? 6.107 14.166 -10.841 1.00 95.75 98 LEU A N 1
ATOM 790 C CA . LEU A 1 98 ? 7.328 13.969 -10.075 1.00 95.75 98 LEU A CA 1
ATOM 791 C C . LEU A 1 98 ? 8.282 13.048 -10.848 1.00 95.75 98 LEU A C 1
ATOM 793 O O . LEU A 1 98 ? 7.914 11.937 -11.231 1.00 95.75 98 LEU A O 1
ATOM 797 N N . GLU A 1 99 ? 9.527 13.488 -11.035 1.00 95.75 99 GLU A N 1
ATOM 798 C CA . GLU A 1 99 ? 10.528 12.760 -11.824 1.00 95.75 99 GLU A CA 1
ATOM 799 C C . GLU A 1 99 ? 10.713 11.317 -11.339 1.00 95.75 99 GLU A C 1
ATOM 801 O O . GLU A 1 99 ? 10.683 10.392 -12.144 1.00 95.75 99 GLU A O 1
ATOM 806 N N . HIS A 1 100 ? 10.780 11.105 -10.023 1.00 95.25 100 HIS A N 1
ATOM 807 C CA . HIS A 1 100 ? 10.864 9.771 -9.429 1.00 95.25 100 HIS A CA 1
ATOM 808 C C . HIS A 1 100 ? 9.657 8.883 -9.784 1.00 95.25 100 HIS A C 1
ATOM 810 O O . HIS A 1 100 ? 9.835 7.708 -10.111 1.00 95.25 100 HIS A O 1
ATOM 816 N N . PHE A 1 101 ? 8.435 9.425 -9.792 1.00 97.25 101 PHE A N 1
ATOM 817 C CA . PHE A 1 101 ? 7.254 8.664 -10.205 1.00 97.25 101 PHE A CA 1
ATOM 818 C C . PHE A 1 101 ? 7.322 8.286 -11.691 1.00 97.25 101 PHE A C 1
ATOM 820 O O . PHE A 1 101 ? 7.120 7.124 -12.037 1.00 97.25 101 PHE A O 1
ATOM 827 N N . ILE A 1 102 ? 7.701 9.230 -12.559 1.00 97.94 102 ILE A N 1
ATOM 828 C CA . ILE A 1 102 ? 7.883 8.987 -14.000 1.00 97.94 102 ILE A CA 1
ATOM 829 C C . ILE A 1 102 ? 8.967 7.924 -14.248 1.00 97.94 102 ILE A C 1
ATOM 831 O O . ILE A 1 102 ? 8.809 7.054 -15.108 1.00 97.94 102 ILE A O 1
ATOM 835 N N . THR A 1 103 ? 10.077 7.980 -13.509 1.00 98.00 103 THR A N 1
ATOM 836 C CA . THR A 1 103 ? 11.164 6.993 -13.567 1.00 98.00 103 THR A CA 1
ATOM 837 C C . THR A 1 103 ? 10.663 5.603 -13.191 1.00 98.00 103 THR A C 1
ATOM 839 O O . THR A 1 103 ? 10.906 4.642 -13.925 1.00 98.00 103 THR A O 1
ATOM 842 N N . MET A 1 104 ? 9.910 5.500 -12.093 1.00 97.81 104 MET A N 1
ATOM 843 C CA . MET A 1 104 ? 9.293 4.250 -11.657 1.00 97.81 104 MET A CA 1
ATOM 844 C C . MET A 1 104 ? 8.318 3.708 -12.712 1.00 97.81 104 MET A C 1
ATOM 846 O O . MET A 1 104 ? 8.378 2.524 -13.038 1.00 97.81 104 MET A O 1
ATOM 850 N N . GLU A 1 105 ? 7.455 4.551 -13.285 1.00 97.88 105 GLU A N 1
ATOM 851 C CA . GLU A 1 105 ? 6.488 4.139 -14.311 1.00 97.88 105 GLU A CA 1
ATOM 852 C C . GLU A 1 105 ? 7.195 3.576 -15.554 1.00 97.88 105 GLU A C 1
ATOM 854 O O . GLU A 1 105 ? 6.838 2.504 -16.048 1.00 97.88 105 GLU A O 1
ATOM 859 N N . LYS A 1 106 ? 8.268 4.234 -16.017 1.00 98.12 106 LYS A N 1
ATOM 860 C CA . LYS A 1 106 ? 9.104 3.742 -17.126 1.00 98.12 106 LYS A CA 1
ATOM 861 C C . LYS A 1 106 ? 9.770 2.404 -16.799 1.00 98.12 106 LYS A C 1
ATOM 863 O O . LYS A 1 106 ? 9.785 1.510 -17.649 1.00 98.12 106 LYS A O 1
ATOM 868 N N . ALA A 1 107 ? 10.297 2.252 -15.582 1.00 98.31 107 ALA A N 1
ATOM 869 C CA . ALA A 1 107 ? 10.894 1.002 -15.119 1.00 98.31 107 ALA A CA 1
ATOM 870 C C . ALA A 1 107 ? 9.860 -0.137 -15.162 1.00 98.31 107 ALA A C 1
ATOM 872 O O . ALA A 1 107 ? 10.091 -1.155 -15.821 1.00 98.31 107 ALA A O 1
ATOM 873 N N . MET A 1 108 ? 8.680 0.092 -14.573 1.00 98.19 108 MET A N 1
ATOM 874 C CA . MET A 1 108 ? 7.554 -0.845 -14.552 1.00 98.19 108 MET A CA 1
ATOM 875 C C . MET A 1 108 ? 7.062 -1.220 -15.957 1.00 98.19 108 MET A C 1
ATOM 877 O O . MET A 1 108 ? 6.808 -2.393 -16.230 1.00 98.19 108 MET A O 1
ATOM 881 N N . ALA A 1 109 ? 6.955 -0.256 -16.876 1.00 97.31 109 ALA A N 1
ATOM 882 C CA . ALA A 1 109 ? 6.501 -0.508 -18.246 1.00 97.31 109 ALA A CA 1
ATOM 883 C C . ALA A 1 109 ? 7.419 -1.491 -18.998 1.00 97.31 109 ALA A C 1
ATOM 885 O O . ALA A 1 109 ? 6.949 -2.312 -19.794 1.00 97.31 109 ALA A O 1
ATOM 886 N N . SER A 1 110 ? 8.723 -1.439 -18.713 1.00 96.00 110 SER A N 1
ATOM 887 C CA . SER A 1 110 ? 9.734 -2.317 -19.310 1.00 96.00 110 SER A CA 1
ATOM 888 C C . SER A 1 110 ? 9.895 -3.668 -18.599 1.00 96.00 110 SER A C 1
ATOM 890 O O . SER A 1 110 ? 10.740 -4.470 -19.001 1.00 96.00 110 SER A O 1
ATOM 892 N N . GLU A 1 111 ? 9.143 -3.929 -17.527 1.00 96.81 111 GLU A N 1
ATOM 893 C CA . GLU A 1 111 ? 9.231 -5.176 -16.768 1.00 96.81 111 GLU A CA 1
ATOM 894 C C . GLU A 1 111 ? 8.565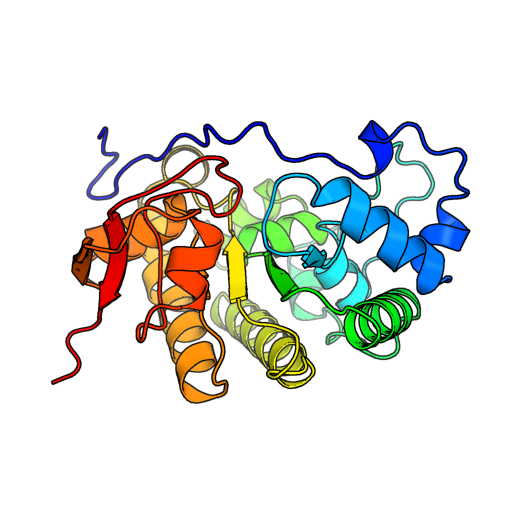 -6.336 -17.521 1.00 96.81 111 GLU A C 1
ATOM 896 O O . GLU A 1 111 ? 7.486 -6.180 -18.102 1.00 96.81 111 GLU A O 1
ATOM 901 N N . GLU A 1 112 ? 9.202 -7.506 -17.517 1.00 94.00 112 GLU A N 1
ATOM 902 C CA . GLU A 1 112 ? 8.641 -8.724 -18.125 1.00 94.00 112 GLU A CA 1
ATOM 903 C C . GLU A 1 112 ? 7.903 -9.583 -17.094 1.00 94.00 112 GLU A C 1
ATOM 905 O O . GLU A 1 112 ? 6.879 -10.194 -17.403 1.00 94.00 112 GLU A O 1
ATOM 910 N N . ALA A 1 113 ? 8.409 -9.599 -15.861 1.00 94.81 113 ALA A N 1
ATOM 911 C CA . ALA A 1 113 ? 7.802 -10.299 -14.742 1.00 94.81 113 ALA A CA 1
ATOM 912 C C . ALA A 1 113 ? 6.548 -9.564 -14.219 1.00 94.81 113 ALA A C 1
ATOM 914 O O . ALA A 1 113 ? 6.423 -8.343 -14.359 1.00 94.81 113 ALA A O 1
ATOM 915 N N . PRO A 1 114 ? 5.595 -10.281 -13.594 1.00 95.75 114 PRO A N 1
ATOM 916 C CA . PRO A 1 114 ? 4.428 -9.649 -12.989 1.00 95.75 114 PRO A CA 1
ATOM 917 C C . PRO A 1 114 ? 4.835 -8.713 -11.844 1.00 95.75 114 PRO A C 1
ATOM 919 O O . PRO A 1 114 ? 5.721 -9.022 -11.044 1.00 95.75 114 PRO A O 1
ATOM 922 N N . ILE A 1 115 ? 4.150 -7.575 -11.734 1.00 98.25 115 ILE A N 1
ATOM 923 C CA . ILE A 1 115 ? 4.459 -6.559 -10.724 1.00 98.25 115 ILE A CA 1
ATOM 924 C C . ILE A 1 115 ? 3.516 -6.675 -9.526 1.00 98.25 115 ILE A C 1
ATOM 926 O O . ILE A 1 115 ? 2.298 -6.823 -9.676 1.00 98.25 115 ILE A O 1
ATOM 930 N N . CYS A 1 116 ? 4.091 -6.545 -8.332 1.00 97.62 116 CYS A N 1
ATOM 931 C CA . CYS A 1 116 ? 3.373 -6.272 -7.097 1.00 97.62 116 CYS A CA 1
ATOM 932 C C . CYS A 1 116 ? 3.635 -4.824 -6.669 1.00 97.62 116 CYS A C 1
ATOM 934 O O . CYS A 1 116 ? 4.757 -4.467 -6.300 1.00 97.62 116 CYS A O 1
ATOM 936 N N . PHE A 1 117 ? 2.596 -3.993 -6.719 1.00 98.38 117 PHE A N 1
ATOM 937 C CA . PHE A 1 117 ? 2.672 -2.603 -6.295 1.00 98.38 117 PHE A CA 1
ATOM 938 C C . PHE A 1 117 ? 2.425 -2.504 -4.787 1.00 98.38 117 PHE A C 1
ATOM 940 O O . PHE A 1 117 ? 1.353 -2.852 -4.292 1.00 98.38 117 PHE A O 1
ATOM 947 N N . LYS A 1 118 ? 3.423 -2.053 -4.035 1.00 97.38 118 LYS A N 1
ATOM 948 C CA . LYS A 1 118 ? 3.349 -1.779 -2.604 1.00 97.38 118 LYS A CA 1
ATOM 949 C C . LYS A 1 118 ? 2.618 -0.458 -2.408 1.00 97.38 118 LYS A C 1
ATOM 951 O O . LYS A 1 118 ? 3.051 0.571 -2.911 1.00 97.38 118 LYS A O 1
ATOM 956 N N . LEU A 1 119 ? 1.533 -0.510 -1.652 1.00 97.88 119 LEU A N 1
ATOM 957 C CA . LEU A 1 119 ? 0.733 0.646 -1.291 1.00 97.88 119 LEU A CA 1
ATOM 958 C C . LEU A 1 119 ? 0.765 0.790 0.228 1.00 97.88 119 LEU A C 1
ATOM 960 O O . LEU A 1 119 ? 0.403 -0.142 0.958 1.00 97.88 119 LEU A O 1
ATOM 964 N N . ASN A 1 120 ? 1.201 1.947 0.710 1.00 97.06 120 ASN A N 1
ATOM 965 C CA . ASN A 1 120 ? 1.112 2.265 2.122 1.00 97.06 120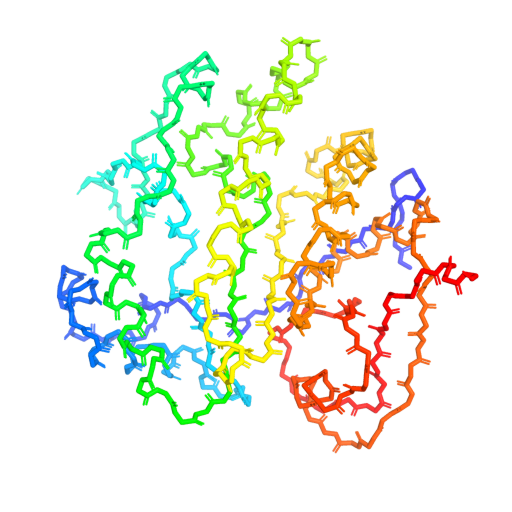 ASN A CA 1
ATOM 966 C C . ASN A 1 120 ? -0.356 2.351 2.551 1.00 97.06 120 ASN A C 1
ATOM 968 O O . ASN A 1 120 ? -1.244 2.696 1.779 1.00 97.06 120 ASN A O 1
ATOM 972 N N . GLY A 1 121 ? -0.633 2.012 3.803 1.00 97.12 121 GLY A N 1
ATOM 973 C CA . GLY A 1 121 ? -1.881 2.411 4.432 1.00 97.12 121 GLY A CA 1
ATOM 974 C C . GLY A 1 121 ? -1.792 3.810 5.031 1.00 97.12 121 GLY A C 1
ATOM 975 O O . GLY A 1 121 ? -0.723 4.418 5.093 1.00 97.12 121 GLY A O 1
ATOM 976 N N . LEU A 1 122 ? -2.926 4.303 5.527 1.00 97.38 122 LEU A N 1
ATOM 977 C CA . LEU A 1 122 ? -3.074 5.659 6.036 1.00 97.38 122 LEU A CA 1
ATOM 978 C C . LEU A 1 122 ? -2.052 6.005 7.117 1.00 97.38 122 LEU A C 1
ATOM 980 O O . LEU A 1 122 ? -1.433 7.052 7.013 1.00 97.38 122 LEU A O 1
ATOM 984 N N . LEU A 1 123 ? -1.843 5.179 8.149 1.00 96.75 123 LEU A N 1
ATOM 985 C CA . LEU A 1 123 ? -0.916 5.568 9.219 1.00 96.75 123 LEU A CA 1
ATOM 986 C C . LEU A 1 123 ? 0.537 5.552 8.743 1.00 96.75 123 LEU A C 1
ATOM 988 O O . LEU A 1 123 ? 1.315 6.409 9.156 1.00 96.75 123 LEU A O 1
ATOM 992 N N . SER A 1 124 ? 0.893 4.627 7.850 1.00 95.94 124 SER A N 1
ATOM 993 C CA . SER A 1 124 ? 2.207 4.608 7.201 1.00 95.94 124 SER A CA 1
ATOM 994 C C . SER A 1 124 ? 2.438 5.840 6.331 1.00 95.94 124 SER A C 1
ATOM 996 O O . SER A 1 124 ? 3.496 6.452 6.444 1.00 95.94 124 SER A O 1
ATOM 998 N N . PHE A 1 125 ? 1.448 6.266 5.545 1.00 96.88 125 PHE A N 1
ATOM 999 C CA . PHE A 1 125 ? 1.505 7.540 4.827 1.00 96.88 125 PHE A CA 1
ATOM 1000 C C . PHE A 1 125 ? 1.610 8.730 5.792 1.00 96.88 125 PHE A C 1
ATOM 1002 O O . PHE A 1 125 ? 2.491 9.570 5.648 1.00 96.88 125 PHE A O 1
ATOM 1009 N N . ILE A 1 126 ? 0.778 8.772 6.835 1.00 96.62 126 ILE A N 1
ATOM 1010 C CA . ILE A 1 126 ? 0.803 9.851 7.828 1.00 96.62 126 ILE A CA 1
ATOM 1011 C C . ILE A 1 126 ? 2.176 9.959 8.503 1.00 96.62 126 ILE A C 1
ATOM 1013 O O . ILE A 1 126 ? 2.667 11.064 8.702 1.00 96.62 126 ILE A O 1
ATOM 1017 N N . SER A 1 127 ? 2.831 8.832 8.795 1.00 94.69 127 SER A N 1
ATOM 1018 C CA . SER A 1 127 ? 4.172 8.824 9.394 1.00 94.69 127 SER A CA 1
ATOM 1019 C C . SER A 1 127 ? 5.275 9.382 8.487 1.00 94.69 127 SER A C 1
ATOM 1021 O O . SER A 1 127 ? 6.364 9.672 8.972 1.00 94.69 127 SER A O 1
ATOM 1023 N N . GLN A 1 128 ? 5.006 9.536 7.187 1.00 93.06 128 GLN A N 1
ATOM 1024 C CA . GLN A 1 128 ? 5.910 10.200 6.245 1.00 93.06 128 GLN A CA 1
ATOM 1025 C C . GLN A 1 128 ? 5.726 11.719 6.254 1.00 93.06 128 GLN A C 1
ATOM 1027 O O . GLN A 1 128 ? 6.672 12.446 5.975 1.00 93.06 128 GLN A O 1
ATOM 1032 N N . VAL A 1 129 ? 4.520 12.202 6.559 1.00 94.38 129 VAL A N 1
ATOM 1033 C CA . VAL A 1 129 ? 4.197 13.635 6.504 1.00 94.38 129 VAL A CA 1
ATOM 1034 C C . VAL A 1 129 ? 4.355 14.319 7.862 1.00 94.38 129 VAL A C 1
ATOM 1036 O O . VAL A 1 129 ? 4.757 15.473 7.916 1.00 94.38 129 VAL A O 1
ATOM 1039 N N . ILE A 1 130 ? 4.069 13.641 8.976 1.00 94.81 130 ILE A N 1
ATOM 1040 C CA . ILE A 1 130 ? 4.125 14.215 10.328 1.00 94.81 130 ILE A CA 1
ATOM 1041 C C . ILE A 1 130 ? 4.483 13.148 11.367 1.00 94.81 130 ILE A C 1
ATOM 1043 O O . ILE A 1 130 ? 4.167 11.971 11.188 1.00 94.81 130 ILE A O 1
ATOM 1047 N N . ASP A 1 131 ? 5.047 13.563 12.507 1.00 93.62 131 ASP A N 1
ATOM 1048 C CA . ASP A 1 131 ? 5.184 12.702 13.686 1.00 93.62 131 ASP A CA 1
ATOM 1049 C C . ASP A 1 131 ? 3.854 11.994 14.002 1.00 93.62 131 ASP A C 1
ATOM 1051 O O . ASP A 1 131 ? 2.844 12.598 14.396 1.00 93.62 131 ASP A O 1
ATOM 1055 N N . ILE A 1 132 ? 3.875 10.670 13.864 1.00 93.38 132 ILE A N 1
ATOM 1056 C CA . ILE A 1 132 ? 2.713 9.811 14.071 1.00 93.38 132 ILE A CA 1
ATOM 1057 C C . ILE A 1 132 ? 2.126 9.950 15.483 1.00 93.38 132 ILE A C 1
ATOM 1059 O O . ILE A 1 132 ? 0.915 9.835 15.668 1.00 93.38 132 ILE A O 1
ATOM 1063 N N . SER A 1 133 ? 2.942 10.262 16.490 1.00 92.56 133 SER A N 1
ATOM 1064 C CA . SER A 1 133 ? 2.496 10.502 17.865 1.00 92.56 133 SER A CA 1
ATOM 1065 C C . SER A 1 133 ? 1.651 11.770 17.958 1.00 92.56 133 SER A C 1
ATOM 1067 O O . SER A 1 133 ? 0.607 11.758 18.622 1.00 92.56 133 SER A O 1
ATOM 1069 N N . LYS A 1 134 ? 2.049 12.847 17.258 1.00 93.25 134 LYS A N 1
ATOM 1070 C CA . LYS A 1 134 ? 1.250 14.081 17.157 1.00 93.25 134 LYS A CA 1
ATOM 1071 C C . LYS A 1 134 ? -0.093 13.782 16.495 1.00 93.25 134 LYS A C 1
ATOM 1073 O O . LYS A 1 134 ? -1.134 14.166 17.034 1.00 93.25 134 LYS A O 1
ATOM 1078 N N . PHE A 1 135 ? -0.083 13.037 15.387 1.00 94.94 135 PHE A N 1
ATOM 1079 C CA . PHE A 1 135 ? -1.309 12.639 14.695 1.00 94.94 135 PHE A CA 1
ATOM 1080 C C . PHE A 1 135 ? -2.236 11.816 15.592 1.00 94.94 135 PHE A C 1
ATOM 1082 O O . PHE A 1 135 ? -3.400 12.170 15.757 1.00 94.94 135 PHE A O 1
ATOM 1089 N N . LEU A 1 136 ? -1.734 10.759 16.237 1.00 93.44 136 LEU A N 1
ATOM 1090 C CA . LEU A 1 136 ? -2.543 9.889 17.098 1.00 93.44 136 LEU A CA 1
ATOM 1091 C C . LEU A 1 136 ? -3.126 10.636 18.308 1.00 93.44 136 LEU A C 1
ATOM 1093 O O . LEU A 1 136 ? -4.235 10.325 18.752 1.00 93.44 136 LEU A O 1
ATOM 1097 N N . LEU A 1 137 ? -2.419 11.637 18.843 1.00 92.44 137 LEU A N 1
ATOM 1098 C CA . LEU A 1 137 ? -2.950 12.523 19.883 1.00 92.44 137 LEU A CA 1
ATOM 1099 C C . LEU A 1 137 ? -4.103 13.391 19.361 1.00 92.44 137 LEU A C 1
ATOM 1101 O O . LEU A 1 137 ? -5.124 13.512 20.045 1.00 92.44 137 LEU A O 1
ATOM 1105 N N . ALA A 1 138 ? -3.967 13.971 18.166 1.00 93.06 138 ALA A N 1
ATOM 1106 C CA . ALA A 1 138 ? -5.019 14.763 17.526 1.00 93.06 138 ALA A CA 1
ATOM 1107 C C . ALA A 1 138 ? -6.237 13.904 17.150 1.00 93.06 138 ALA A C 1
ATOM 1109 O O . ALA A 1 138 ? -7.374 14.283 17.442 1.00 93.06 138 ALA A O 1
ATOM 1110 N N . PHE A 1 139 ? -5.994 12.710 16.605 1.00 93.12 139 PHE A N 1
ATOM 1111 C CA . PHE A 1 139 ? -6.999 11.723 16.211 1.00 93.12 139 PHE A CA 1
ATOM 1112 C C . PHE A 1 139 ? -7.961 11.374 17.358 1.00 93.12 139 PHE A C 1
ATOM 1114 O O . PHE A 1 139 ? -9.168 11.236 17.155 1.00 93.12 139 PHE A O 1
ATOM 1121 N N . ARG A 1 140 ? -7.448 11.278 18.595 1.00 87.88 140 ARG A N 1
ATOM 1122 C CA . ARG A 1 140 ? -8.256 10.993 19.798 1.00 87.88 140 ARG A CA 1
ATOM 1123 C C . ARG A 1 140 ? -9.061 12.189 20.316 1.00 87.88 140 ARG A C 1
ATOM 1125 O O . ARG A 1 140 ? -9.970 11.975 21.114 1.00 87.88 140 ARG A O 1
ATOM 1132 N N . LYS A 1 141 ? -8.706 13.423 19.939 1.00 85.81 141 LYS A N 1
ATOM 1133 C CA . LYS A 1 141 ? -9.337 14.657 20.434 1.00 85.81 141 LYS A CA 1
ATOM 1134 C C . LYS A 1 141 ? -10.443 15.126 19.483 1.00 85.81 141 LYS A C 1
ATOM 1136 O O . LYS A 1 141 ? -11.592 14.738 19.656 1.00 85.81 141 LYS A O 1
ATOM 1141 N N . LYS A 1 142 ? -10.102 15.968 18.505 1.00 73.56 142 LYS A N 1
ATOM 1142 C CA . LYS A 1 142 ? -11.004 16.502 17.471 1.00 73.56 142 LYS A CA 1
ATOM 1143 C C . LYS A 1 142 ? -10.202 16.781 16.197 1.00 73.56 142 LYS A C 1
ATOM 1145 O O . LYS A 1 142 ? -9.934 17.930 15.869 1.00 73.56 142 LYS A O 1
ATOM 1150 N N . LEU A 1 143 ? -9.768 15.714 15.533 1.00 90.38 143 LEU A N 1
ATOM 1151 C CA . LEU A 1 143 ? -9.304 15.771 14.147 1.00 90.38 143 LEU A CA 1
ATOM 1152 C C . LEU A 1 143 ? -10.531 15.716 13.226 1.00 90.38 143 LEU A C 1
ATOM 1154 O O . LEU A 1 143 ? -11.454 14.946 13.504 1.00 90.38 143 LEU A O 1
ATOM 1158 N N . ASP A 1 144 ? -10.534 16.482 12.138 1.00 93.31 144 ASP A N 1
ATOM 1159 C CA . ASP A 1 144 ? -11.472 16.271 11.035 1.00 93.31 144 ASP A CA 1
ATOM 1160 C C . ASP A 1 144 ? -10.999 15.061 10.220 1.00 93.31 144 ASP A C 1
ATOM 1162 O O . ASP A 1 144 ? -10.214 15.162 9.275 1.00 93.31 144 ASP A O 1
ATOM 1166 N N . LYS A 1 145 ? -11.413 13.880 10.681 1.00 93.75 145 LYS A N 1
ATOM 1167 C CA . LYS A 1 145 ? -10.994 12.590 10.125 1.00 93.75 145 LYS A CA 1
ATOM 1168 C C . LYS A 1 145 ? -11.477 12.420 8.694 1.00 93.75 145 LYS A C 1
ATOM 1170 O O . LYS A 1 145 ? -10.697 11.984 7.857 1.00 93.75 145 LYS A O 1
ATOM 1175 N N . GLU A 1 146 ? -12.707 12.841 8.408 1.00 94.12 146 GLU A N 1
ATOM 1176 C CA . GLU A 1 146 ? -13.310 12.737 7.079 1.00 94.12 146 GLU A CA 1
ATOM 1177 C C . GLU A 1 146 ? -12.495 13.491 6.035 1.00 94.12 146 GLU A C 1
ATOM 1179 O O . GLU A 1 146 ? -12.237 12.957 4.959 1.00 94.12 146 GLU A O 1
ATOM 1184 N N . LYS A 1 147 ? -12.006 14.694 6.361 1.00 95.50 147 LYS A N 1
ATOM 1185 C CA . LYS A 1 147 ? -11.157 15.451 5.435 1.00 95.50 147 LYS A CA 1
ATOM 1186 C C . LYS A 1 147 ? -9.849 14.717 5.114 1.00 95.50 147 LYS A C 1
ATOM 1188 O O . LYS A 1 147 ? -9.449 14.669 3.952 1.00 95.50 147 LYS A O 1
ATOM 1193 N N . ILE A 1 148 ? -9.207 14.112 6.116 1.00 96.00 148 ILE A N 1
ATOM 1194 C CA . ILE A 1 148 ? -7.968 13.335 5.932 1.00 96.00 148 ILE A CA 1
ATOM 1195 C C . ILE A 1 148 ? -8.234 12.045 5.146 1.00 96.00 148 ILE A C 1
ATOM 1197 O O . ILE A 1 148 ? -7.495 11.717 4.217 1.00 96.00 148 ILE A O 1
ATOM 1201 N N . TYR A 1 149 ? -9.307 11.331 5.486 1.00 97.06 149 TYR A N 1
ATOM 1202 C CA . TYR A 1 149 ? -9.720 10.104 4.812 1.00 97.06 149 TYR A CA 1
ATOM 1203 C C . TYR A 1 149 ? -10.050 10.359 3.346 1.00 97.06 149 TYR A C 1
ATOM 1205 O O . TYR A 1 149 ? -9.547 9.646 2.482 1.00 97.06 149 TYR A O 1
ATOM 1213 N N . ALA A 1 150 ? -10.846 11.391 3.058 1.00 97.12 150 ALA A N 1
ATOM 1214 C CA . ALA A 1 150 ? -11.222 11.770 1.703 1.00 97.12 150 ALA A CA 1
ATOM 1215 C C . ALA A 1 150 ? -10.002 12.173 0.869 1.00 97.12 150 ALA A C 1
ATOM 1217 O O . ALA A 1 150 ? -9.871 11.718 -0.267 1.00 97.12 150 ALA A O 1
ATOM 1218 N N . TYR A 1 151 ? -9.090 12.968 1.441 1.00 97.81 151 TYR A N 1
ATOM 1219 C CA . TYR A 1 151 ? -7.846 13.350 0.774 1.00 97.81 151 TYR A CA 1
ATOM 1220 C C . TYR A 1 151 ? -7.020 12.119 0.385 1.00 97.81 151 TYR A C 1
ATOM 1222 O O . TYR A 1 151 ? -6.677 11.957 -0.787 1.00 97.81 151 TYR A O 1
ATOM 1230 N N . TYR A 1 152 ? -6.727 11.234 1.343 1.00 97.88 152 TYR A N 1
ATOM 1231 C CA . TYR A 1 152 ? -5.848 10.099 1.078 1.00 97.88 152 TYR A CA 1
ATOM 1232 C C . TYR A 1 152 ? -6.519 9.062 0.167 1.00 97.88 152 TYR A C 1
ATOM 1234 O O . TYR A 1 152 ? -5.908 8.603 -0.793 1.00 97.88 152 TYR A O 1
ATOM 1242 N N . ARG A 1 153 ? -7.805 8.755 0.392 1.00 97.94 153 ARG A N 1
ATOM 1243 C CA . ARG A 1 153 ? -8.589 7.837 -0.452 1.00 97.94 153 ARG A CA 1
ATOM 1244 C C . ARG A 1 153 ? -8.644 8.305 -1.905 1.00 97.94 153 ARG A C 1
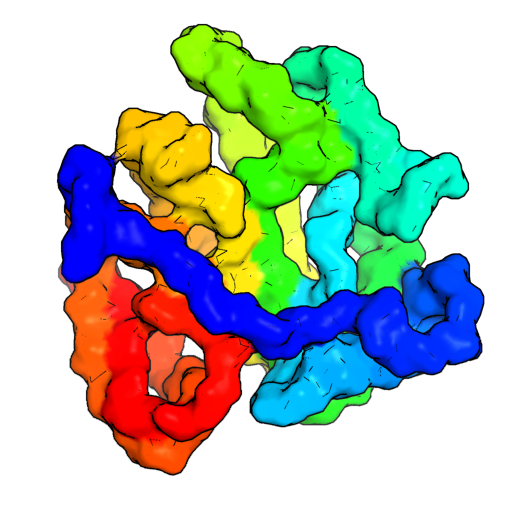ATOM 1246 O O . ARG A 1 153 ? -8.379 7.497 -2.785 1.00 97.94 153 ARG A O 1
ATOM 1253 N N . ARG A 1 154 ? -8.930 9.589 -2.162 1.00 97.94 154 ARG A N 1
ATOM 1254 C CA . ARG A 1 154 ? -8.926 10.150 -3.525 1.00 97.94 154 ARG A CA 1
ATOM 1255 C C . ARG A 1 154 ? -7.563 9.973 -4.193 1.00 97.94 154 ARG A C 1
ATOM 1257 O O . ARG A 1 154 ? -7.491 9.389 -5.265 1.00 97.94 154 ARG A O 1
ATOM 1264 N N . ASN A 1 155 ? -6.497 10.430 -3.539 1.00 98.56 155 ASN A N 1
ATOM 1265 C CA . ASN A 1 155 ? -5.148 10.403 -4.108 1.00 98.56 155 ASN A CA 1
ATOM 1266 C C . ASN A 1 155 ? -4.643 8.975 -4.371 1.00 98.56 155 ASN A C 1
ATOM 1268 O O . ASN A 1 155 ? -4.015 8.714 -5.394 1.00 98.56 155 ASN A O 1
ATOM 1272 N N . VAL A 1 156 ? -4.964 8.029 -3.484 1.00 98.25 156 VAL A N 1
ATOM 1273 C CA . VAL A 1 156 ? -4.663 6.606 -3.693 1.00 98.25 156 VAL A CA 1
ATOM 1274 C C . VAL A 1 156 ? -5.438 6.039 -4.881 1.00 98.25 156 VAL A C 1
ATOM 1276 O O . VAL A 1 156 ? -4.862 5.296 -5.669 1.00 98.25 156 VAL A O 1
ATOM 1279 N N . LEU A 1 157 ? -6.719 6.376 -5.046 1.00 98.38 157 LEU A N 1
ATOM 1280 C CA . LEU A 1 157 ? -7.489 5.909 -6.202 1.00 98.38 157 LEU A CA 1
ATOM 1281 C C . LEU A 1 157 ? -6.951 6.492 -7.510 1.00 98.38 157 LEU A C 1
ATOM 1283 O O . LEU A 1 157 ? -6.774 5.741 -8.465 1.00 98.38 157 LEU A O 1
ATOM 1287 N N . ASP A 1 158 ? -6.616 7.782 -7.535 1.00 98.38 158 ASP A N 1
ATOM 1288 C CA . ASP A 1 158 ? -5.995 8.419 -8.699 1.00 98.38 158 ASP A CA 1
ATOM 1289 C C . ASP A 1 158 ? -4.656 7.750 -9.053 1.00 98.38 158 ASP A C 1
ATOM 1291 O O . ASP A 1 158 ? -4.400 7.473 -10.224 1.00 98.38 158 ASP A O 1
ATOM 1295 N N . LEU A 1 159 ? -3.836 7.414 -8.047 1.00 98.44 159 LEU A N 1
ATOM 1296 C CA . LEU A 1 159 ? -2.592 6.662 -8.230 1.00 98.44 159 LEU A CA 1
ATOM 1297 C C . LEU A 1 159 ? -2.856 5.280 -8.839 1.00 98.44 159 LEU A C 1
ATOM 1299 O O . LEU A 1 159 ? -2.215 4.907 -9.817 1.00 98.44 159 LEU A O 1
ATOM 1303 N N . LEU A 1 160 ? -3.797 4.516 -8.283 1.00 98.25 160 LEU A N 1
ATOM 1304 C CA . LEU A 1 160 ? -4.103 3.172 -8.773 1.00 98.25 160 LEU A CA 1
ATOM 1305 C C . LEU A 1 160 ? -4.646 3.201 -10.207 1.00 98.25 160 LEU A C 1
ATOM 1307 O O . LEU A 1 160 ? -4.241 2.375 -11.017 1.00 98.25 160 LEU A O 1
ATOM 1311 N N . LEU A 1 161 ? -5.485 4.180 -10.552 1.00 97.56 161 LEU A N 1
ATOM 1312 C CA . LEU A 1 161 ? -6.016 4.363 -11.909 1.00 97.56 161 LEU A CA 1
ATOM 1313 C C . LEU A 1 161 ? -4.942 4.725 -12.952 1.00 97.56 161 LEU A C 1
ATOM 1315 O O . LEU A 1 161 ? -5.207 4.640 -14.151 1.00 97.56 161 LEU A O 1
ATOM 1319 N N . LYS A 1 162 ? -3.739 5.127 -12.525 1.00 96.81 162 LYS A N 1
ATOM 1320 C CA . LYS A 1 162 ? -2.585 5.354 -13.409 1.00 96.81 162 LYS A CA 1
ATOM 1321 C C . LYS A 1 162 ? -1.772 4.091 -13.683 1.00 96.81 162 LYS A C 1
ATOM 1323 O O . LYS A 1 162 ? -0.997 4.078 -14.634 1.00 96.81 162 LYS A O 1
ATOM 1328 N N . LEU A 1 163 ? -1.921 3.046 -12.871 1.00 96.94 163 LEU A N 1
ATOM 1329 C CA . LEU A 1 163 ? -1.142 1.821 -13.017 1.00 96.94 163 LEU A CA 1
ATOM 1330 C C . LEU A 1 163 ? -1.668 0.961 -14.176 1.00 96.94 163 LEU A C 1
ATOM 1332 O O . LEU A 1 163 ? -2.873 0.806 -14.362 1.00 96.94 163 LEU A O 1
ATOM 1336 N N . ASP A 1 164 ? -0.757 0.340 -14.929 1.00 94.88 164 ASP A N 1
ATOM 1337 C CA . ASP A 1 164 ? -1.119 -0.595 -15.999 1.00 94.88 164 ASP A CA 1
ATOM 1338 C C . ASP A 1 164 ? -1.572 -1.948 -15.419 1.00 94.88 164 ASP A C 1
ATOM 1340 O O . ASP A 1 164 ? -0.754 -2.740 -14.938 1.00 94.88 164 ASP A O 1
ATOM 1344 N N . GLU A 1 165 ? -2.873 -2.245 -15.513 1.00 92.38 165 GLU A N 1
ATOM 1345 C CA . GLU A 1 165 ? -3.489 -3.509 -15.070 1.00 92.38 165 GLU A CA 1
ATOM 1346 C C . GLU A 1 165 ? -2.921 -4.758 -15.780 1.00 92.38 165 GLU A C 1
ATOM 1348 O O . GLU A 1 165 ? -2.991 -5.886 -15.269 1.00 92.38 165 GLU A O 1
ATOM 1353 N N . ASN A 1 166 ? -2.294 -4.598 -16.950 1.00 92.06 166 ASN A N 1
ATOM 1354 C CA . ASN A 1 166 ? -1.629 -5.707 -17.630 1.00 92.06 166 ASN A CA 1
ATOM 1355 C C . ASN A 1 166 ? -0.288 -6.062 -16.986 1.00 92.06 166 ASN A C 1
ATOM 1357 O O . ASN A 1 166 ? 0.104 -7.231 -17.035 1.00 92.06 166 ASN A O 1
ATOM 1361 N N . LYS A 1 167 ? 0.387 -5.097 -16.358 1.00 95.19 167 LYS A N 1
ATOM 1362 C CA . LYS A 1 167 ? 1.695 -5.279 -15.714 1.00 95.19 167 LYS A CA 1
ATOM 1363 C C . LYS A 1 167 ? 1.562 -5.531 -14.216 1.00 95.19 167 LYS A C 1
ATOM 1365 O O . LYS A 1 167 ? 2.148 -6.478 -13.688 1.00 95.19 167 LYS A O 1
ATOM 1370 N N . VAL A 1 168 ? 0.756 -4.722 -13.536 1.00 97.81 168 VAL A N 1
ATOM 1371 C CA . VAL A 1 168 ? 0.530 -4.812 -12.092 1.00 97.81 168 VAL A CA 1
ATOM 1372 C C . VAL A 1 168 ? -0.534 -5.864 -11.808 1.00 97.81 168 VAL A C 1
ATOM 1374 O O . VAL A 1 168 ? -1.715 -5.682 -12.088 1.00 97.81 168 VAL A O 1
ATOM 1377 N N . LYS A 1 169 ? -0.110 -6.999 -11.244 1.00 96.50 169 LYS A N 1
ATOM 1378 C CA . LYS A 1 169 ? -0.993 -8.140 -10.942 1.00 96.50 169 LYS A CA 1
ATOM 1379 C C . LYS A 1 169 ? -1.516 -8.143 -9.515 1.00 96.50 169 LYS A C 1
ATOM 1381 O O . LYS A 1 169 ? -2.471 -8.859 -9.217 1.00 96.50 169 LYS A O 1
ATOM 1386 N N . MET A 1 170 ? -0.895 -7.362 -8.637 1.00 97.44 170 MET A N 1
ATOM 1387 C CA . MET A 1 170 ? -1.257 -7.283 -7.230 1.00 97.44 170 MET A CA 1
ATOM 1388 C C . MET A 1 170 ? -0.965 -5.890 -6.682 1.00 97.44 170 MET A C 1
ATOM 1390 O O . MET A 1 170 ? 0.114 -5.351 -6.916 1.00 97.44 170 MET A O 1
ATOM 1394 N N . ILE A 1 171 ? -1.889 -5.361 -5.888 1.00 98.38 171 ILE A N 1
ATOM 1395 C CA . ILE A 1 171 ? -1.654 -4.243 -4.980 1.00 98.38 171 ILE A CA 1
ATOM 1396 C C . ILE A 1 171 ? -1.490 -4.823 -3.576 1.00 98.38 171 ILE A C 1
ATOM 1398 O O . ILE A 1 171 ? -2.382 -5.493 -3.057 1.00 98.38 171 ILE A O 1
ATOM 1402 N N . CYS A 1 172 ? -0.346 -4.589 -2.951 1.00 97.12 172 CYS A N 1
ATOM 1403 C CA . CYS A 1 172 ? -0.069 -4.985 -1.579 1.00 97.12 172 CYS A CA 1
ATOM 1404 C C . CYS A 1 172 ? -0.317 -3.790 -0.653 1.00 97.12 172 CYS A C 1
ATOM 1406 O O . CYS A 1 172 ? 0.583 -2.977 -0.445 1.00 97.12 172 CYS A O 1
ATOM 1408 N N . LEU A 1 173 ? -1.525 -3.702 -0.087 1.00 97.81 173 LEU A N 1
ATOM 1409 C CA . LEU A 1 173 ? -1.896 -2.675 0.885 1.00 97.81 173 LEU A CA 1
ATOM 1410 C C . LEU A 1 173 ? -1.372 -3.053 2.275 1.00 97.81 173 LEU A C 1
ATOM 1412 O O . LEU A 1 173 ? -1.817 -4.032 2.891 1.00 97.81 173 LEU A O 1
ATOM 1416 N N . ALA A 1 174 ? -0.438 -2.256 2.789 1.00 93.75 174 ALA A N 1
ATOM 1417 C CA . ALA A 1 174 ? 0.203 -2.505 4.069 1.00 93.75 174 ALA A CA 1
ATOM 1418 C C . ALA A 1 174 ? 0.204 -1.274 4.977 1.00 93.75 174 ALA A C 1
ATOM 1420 O O . ALA A 1 174 ? 0.814 -0.256 4.673 1.00 93.75 174 ALA A O 1
ATOM 1421 N N . ASP A 1 175 ? -0.401 -1.422 6.156 1.00 93.69 175 ASP A N 1
ATOM 1422 C CA . ASP A 1 175 ? -0.237 -0.490 7.273 1.00 93.69 175 ASP A CA 1
ATOM 1423 C C . ASP A 1 175 ? 0.369 -1.220 8.482 1.00 93.69 175 ASP A C 1
ATOM 1425 O O . ASP A 1 175 ? -0.353 -1.719 9.351 1.00 93.69 175 ASP A O 1
ATOM 1429 N N . PRO A 1 176 ? 1.700 -1.387 8.545 1.00 88.81 176 PRO A N 1
ATOM 1430 C CA . PRO A 1 176 ? 2.349 -2.016 9.690 1.00 88.81 176 PRO A CA 1
ATOM 1431 C C . PRO A 1 176 ? 2.132 -1.268 11.017 1.00 88.81 176 PRO A C 1
ATOM 1433 O O . PRO A 1 176 ? 2.222 -1.918 12.068 1.00 88.81 176 PRO A O 1
ATOM 1436 N N . ILE A 1 177 ? 1.849 0.043 10.981 1.00 92.06 177 ILE A N 1
ATOM 1437 C CA . ILE A 1 177 ? 1.602 0.880 12.168 1.00 92.06 177 ILE A CA 1
ATOM 1438 C C . ILE A 1 177 ? 0.214 0.590 12.745 1.00 92.06 177 ILE A C 1
ATOM 1440 O O . ILE A 1 177 ? 0.045 0.591 13.968 1.00 92.06 177 ILE A O 1
ATOM 1444 N N . LEU A 1 178 ? -0.764 0.268 11.892 1.00 92.56 178 LEU A N 1
ATOM 1445 C CA . LEU A 1 178 ? -2.094 -0.180 12.298 1.00 92.56 178 LEU A CA 1
ATOM 1446 C C . LEU A 1 178 ? -2.040 -1.566 12.957 1.00 92.56 178 LEU A C 1
ATOM 1448 O O . LEU A 1 178 ? -2.354 -2.602 12.372 1.00 92.56 178 LEU A O 1
ATOM 1452 N N . SER A 1 179 ? -1.658 -1.587 14.228 1.00 90.00 179 SER A N 1
ATOM 1453 C CA . SER A 1 179 ? -1.733 -2.769 15.072 1.00 90.00 179 SER A CA 1
ATOM 1454 C C . SER A 1 179 ? -2.415 -2.436 16.391 1.00 90.00 179 SER A C 1
ATOM 1456 O O . SER A 1 179 ? -2.271 -1.338 16.934 1.00 90.00 179 SER A O 1
ATOM 1458 N N . VAL A 1 180 ? -3.134 -3.409 16.945 1.00 92.06 180 VAL A N 1
ATOM 1459 C CA . VAL A 1 180 ? -3.761 -3.262 18.266 1.00 92.06 180 VAL A CA 1
ATOM 1460 C C . VAL A 1 180 ? -2.745 -3.024 19.380 1.00 92.06 180 VAL A C 1
ATOM 1462 O O . VAL A 1 180 ? -3.093 -2.418 20.387 1.00 92.06 180 VAL A O 1
ATOM 1465 N N . GLU A 1 181 ? -1.500 -3.465 19.193 1.00 91.12 181 GLU A N 1
ATOM 1466 C CA . GLU A 1 181 ? -0.401 -3.245 20.136 1.00 91.12 181 GLU A CA 1
ATOM 1467 C C . GLU A 1 181 ? 0.156 -1.819 20.039 1.00 91.12 181 GLU A C 1
ATOM 1469 O O . GLU A 1 181 ? 0.605 -1.272 21.040 1.00 91.12 181 GLU A O 1
ATOM 1474 N N . THR A 1 182 ? 0.081 -1.197 18.858 1.00 90.38 182 THR A N 1
ATOM 1475 C CA . THR A 1 182 ? 0.622 0.144 18.595 1.00 90.38 182 THR A CA 1
ATOM 1476 C C . THR A 1 182 ? -0.397 1.242 18.885 1.00 90.38 182 THR A C 1
ATOM 1478 O O . THR A 1 182 ? -0.105 2.182 19.620 1.00 90.38 182 THR A O 1
ATOM 1481 N N . VAL A 1 183 ? -1.602 1.146 18.314 1.00 92.94 183 VAL A N 1
ATOM 1482 C CA . VAL A 1 183 ? -2.600 2.234 18.373 1.00 92.94 183 VAL A CA 1
ATOM 1483 C C . VAL A 1 183 ? -3.793 1.922 19.279 1.00 92.94 183 VAL A C 1
ATOM 1485 O O . VAL A 1 183 ? -4.581 2.815 19.598 1.00 92.94 183 VAL A O 1
ATOM 1488 N N . GLY A 1 184 ? -3.902 0.677 19.747 1.00 93.31 184 GLY A N 1
ATOM 1489 C CA . GLY A 1 184 ? -4.991 0.205 20.596 1.00 93.31 184 GLY A CA 1
ATOM 1490 C C . GLY A 1 184 ? -6.243 -0.217 19.810 1.00 93.31 184 GLY A C 1
ATOM 1491 O O . GLY A 1 184 ? -6.510 0.291 18.718 1.00 93.31 184 GLY A O 1
ATOM 1492 N N . PRO A 1 185 ? -7.069 -1.121 20.369 1.00 94.25 185 PRO A N 1
ATOM 1493 C CA . PRO A 1 185 ? -8.196 -1.732 19.656 1.00 94.25 185 PRO A CA 1
ATOM 1494 C C . PRO A 1 185 ? -9.277 -0.730 19.236 1.00 94.25 185 PRO A C 1
ATOM 1496 O O . PRO A 1 185 ? -9.901 -0.913 18.195 1.00 94.25 185 PRO A O 1
ATOM 1499 N N . LYS A 1 186 ? -9.479 0.353 20.001 1.00 93.81 186 LYS A N 1
ATOM 1500 C CA . LYS A 1 186 ? -10.453 1.401 19.655 1.00 93.81 186 LYS A CA 1
ATOM 1501 C C . LYS A 1 186 ? -10.076 2.120 18.358 1.00 93.81 186 LYS A C 1
ATOM 1503 O O . LYS A 1 186 ? -10.930 2.280 17.496 1.00 93.81 186 LYS A O 1
ATOM 1508 N N . VAL A 1 187 ? -8.811 2.527 18.223 1.00 94.12 187 VAL A N 1
ATOM 1509 C CA . VAL A 1 187 ? -8.322 3.233 17.028 1.00 94.12 187 VAL A CA 1
ATOM 1510 C C . VAL A 1 187 ? -8.311 2.296 15.824 1.00 94.12 187 VAL A C 1
ATOM 1512 O O . VAL A 1 187 ? -8.746 2.702 14.754 1.00 94.12 187 VAL A O 1
ATOM 1515 N N . VAL A 1 188 ? -7.897 1.033 16.004 1.00 96.06 188 VAL A N 1
ATOM 1516 C CA . VAL A 1 188 ? -7.980 0.033 14.925 1.00 96.06 188 VAL A CA 1
ATOM 1517 C C . VAL A 1 188 ? -9.422 -0.133 14.455 1.00 96.06 188 VAL A C 1
ATOM 1519 O O . VAL A 1 188 ? -9.672 -0.051 13.260 1.00 96.06 188 VAL A O 1
ATOM 1522 N N . LYS A 1 189 ? -10.378 -0.322 15.374 1.00 96.06 189 LYS A N 1
ATOM 1523 C CA . LYS A 1 189 ? -11.793 -0.475 15.016 1.00 96.06 189 LYS A CA 1
ATOM 1524 C C . LYS A 1 189 ? -12.313 0.721 14.223 1.00 96.06 189 LYS A C 1
ATOM 1526 O O . LYS A 1 189 ? -12.998 0.520 13.229 1.00 96.06 189 LYS A O 1
ATOM 1531 N N . GLU A 1 190 ? -11.989 1.932 14.653 1.00 95.75 190 GLU A N 1
ATOM 1532 C CA . GLU A 1 190 ? -12.427 3.156 13.982 1.00 95.75 190 GLU A CA 1
ATOM 1533 C C . GLU A 1 190 ? -11.834 3.274 12.570 1.00 95.75 190 GLU A C 1
ATOM 1535 O O . GLU A 1 190 ? -12.575 3.337 11.598 1.00 95.75 190 GLU A O 1
ATOM 1540 N N . LEU A 1 191 ? -10.509 3.172 12.425 1.00 96.81 191 LEU A N 1
ATOM 1541 C CA . LEU A 1 191 ? -9.848 3.239 11.115 1.00 96.81 191 LEU A CA 1
ATOM 1542 C C . LEU A 1 191 ? -10.300 2.126 10.166 1.00 96.81 191 LEU A C 1
ATOM 1544 O O . LEU A 1 191 ? -10.409 2.339 8.961 1.00 96.81 191 LEU A O 1
ATOM 1548 N N . VAL A 1 192 ? -10.549 0.924 10.686 1.00 96.94 192 VAL A N 1
ATOM 1549 C CA . VAL A 1 192 ? -10.972 -0.203 9.854 1.00 96.94 192 VAL A CA 1
ATOM 1550 C C . VAL A 1 192 ? -12.393 -0.010 9.324 1.00 96.94 192 VAL A C 1
ATOM 1552 O O . VAL A 1 192 ? -12.608 -0.218 8.132 1.00 96.94 192 VAL A O 1
ATOM 1555 N N . ASN A 1 193 ? -13.335 0.415 10.172 1.00 96.38 193 ASN A N 1
ATOM 1556 C CA . ASN A 1 193 ? -14.721 0.649 9.754 1.00 96.38 193 ASN A CA 1
ATOM 1557 C C . ASN A 1 193 ? -14.855 1.895 8.874 1.00 96.38 193 ASN A C 1
ATOM 1559 O O . ASN A 1 193 ? -15.490 1.834 7.824 1.00 96.38 193 ASN A O 1
ATOM 1563 N N . ASP A 1 194 ? -14.239 3.000 9.290 1.00 96.19 194 ASP A N 1
ATOM 1564 C CA . ASP A 1 194 ? -14.546 4.320 8.738 1.00 96.19 194 ASP A CA 1
ATOM 1565 C C . ASP A 1 194 ? -13.643 4.675 7.547 1.00 96.19 194 ASP A C 1
ATOM 1567 O O . ASP A 1 194 ? -14.015 5.494 6.711 1.00 96.19 194 ASP A O 1
ATOM 1571 N N . PHE A 1 195 ? -12.468 4.041 7.429 1.00 97.62 195 PHE A N 1
ATOM 1572 C CA . PHE A 1 195 ? -11.505 4.332 6.364 1.00 97.62 195 PHE A CA 1
ATOM 1573 C C . PHE A 1 195 ? -11.159 3.115 5.494 1.00 97.62 195 PHE A C 1
ATOM 1575 O O . PHE A 1 195 ? -11.400 3.136 4.285 1.00 97.62 195 PHE A O 1
ATOM 1582 N N . TYR A 1 196 ? -10.606 2.043 6.071 1.00 97.94 196 TYR A N 1
ATOM 1583 C CA . TYR A 1 196 ? -10.068 0.936 5.268 1.00 97.94 196 TYR A CA 1
ATOM 1584 C C . TYR A 1 196 ? -11.137 0.138 4.538 1.00 97.94 196 TYR A C 1
ATOM 1586 O O . TYR A 1 196 ? -10.930 -0.224 3.383 1.00 97.94 196 TYR A O 1
ATOM 1594 N N . TYR A 1 197 ? -12.266 -0.146 5.187 1.00 97.12 197 TYR A N 1
ATOM 1595 C CA . TYR A 1 197 ? -13.355 -0.861 4.535 1.00 97.12 197 TYR A CA 1
ATOM 1596 C C . TYR A 1 197 ? -13.910 -0.083 3.325 1.00 97.12 197 TYR A C 1
ATOM 1598 O O . TYR A 1 197 ? -13.948 -0.660 2.235 1.00 97.12 197 TYR A O 1
ATOM 1606 N N . PRO A 1 198 ? -14.224 1.227 3.436 1.00 97.38 198 PRO A N 1
ATOM 1607 C CA . PRO A 1 198 ? -14.544 2.061 2.278 1.00 97.38 198 PRO A CA 1
ATOM 1608 C C . PRO A 1 198 ? -13.452 2.105 1.203 1.00 97.38 198 PRO A C 1
ATOM 1610 O O . PRO A 1 198 ? -13.769 1.941 0.029 1.00 97.38 198 PRO A O 1
ATOM 1613 N N . LEU A 1 199 ? -12.177 2.287 1.576 1.00 98.12 199 LEU A N 1
ATOM 1614 C CA . LEU A 1 199 ? -11.069 2.322 0.612 1.00 98.12 199 LEU A CA 1
ATOM 1615 C C . LEU A 1 199 ? -10.977 1.015 -0.185 1.00 98.12 199 LEU A C 1
ATOM 1617 O O . LEU A 1 199 ? -10.878 1.049 -1.406 1.00 98.12 199 LEU A O 1
ATOM 1621 N N . ILE A 1 200 ? -11.016 -0.135 0.491 1.00 97.62 200 ILE A N 1
ATOM 1622 C CA . ILE A 1 200 ? -10.916 -1.445 -0.164 1.00 97.62 200 ILE A CA 1
ATOM 1623 C C . ILE A 1 200 ? -12.077 -1.639 -1.141 1.00 97.62 200 ILE A C 1
ATOM 1625 O O . ILE A 1 200 ? -11.849 -2.055 -2.274 1.00 97.62 200 ILE A O 1
ATOM 1629 N N . ASN A 1 201 ? -13.302 -1.294 -0.736 1.00 96.19 201 ASN A N 1
ATOM 1630 C CA . ASN A 1 201 ? -14.469 -1.382 -1.614 1.00 96.19 201 ASN A CA 1
ATOM 1631 C C . ASN A 1 201 ? -14.330 -0.487 -2.848 1.00 96.19 201 ASN A C 1
ATOM 1633 O O . ASN A 1 201 ? -14.644 -0.923 -3.951 1.00 96.19 201 ASN A O 1
ATOM 1637 N N . ASP A 1 202 ? -13.808 0.727 -2.693 1.00 97.12 202 ASP A N 1
ATOM 1638 C CA . ASP A 1 202 ? -13.548 1.600 -3.834 1.00 97.12 202 ASP A CA 1
ATOM 1639 C C . ASP A 1 202 ? -12.517 1.023 -4.788 1.00 97.12 202 ASP A C 1
ATOM 1641 O O . ASP A 1 202 ? -12.757 0.998 -5.991 1.00 97.12 202 ASP A O 1
ATOM 1645 N N . VAL A 1 203 ? -11.395 0.514 -4.277 1.00 96.75 203 VAL A N 1
ATOM 1646 C CA . VAL A 1 203 ? -10.381 -0.110 -5.134 1.00 96.75 203 VAL A CA 1
ATOM 1647 C C . VAL A 1 203 ? -10.998 -1.262 -5.927 1.00 96.75 203 VAL A C 1
ATOM 1649 O O . VAL A 1 203 ? -10.743 -1.393 -7.123 1.00 96.75 203 VAL A O 1
ATOM 1652 N N . LEU A 1 204 ? -11.858 -2.068 -5.300 1.00 95.12 204 LEU A N 1
ATOM 1653 C CA . LEU A 1 204 ? -12.546 -3.165 -5.978 1.00 95.12 204 LEU A CA 1
ATOM 1654 C C . LEU A 1 204 ? -13.568 -2.692 -7.018 1.00 95.12 204 LEU A C 1
ATOM 1656 O O . LEU A 1 204 ? -13.730 -3.366 -8.035 1.00 95.12 204 LEU A O 1
ATOM 1660 N N . ASN A 1 205 ? -14.239 -1.567 -6.772 1.00 95.88 205 ASN A N 1
ATOM 1661 C CA . ASN A 1 205 ? -15.261 -1.007 -7.656 1.00 95.88 205 ASN A CA 1
ATOM 1662 C C . ASN A 1 205 ? -14.670 -0.243 -8.848 1.00 95.88 205 ASN A C 1
ATOM 1664 O O . ASN A 1 205 ? -15.254 -0.257 -9.929 1.00 95.88 205 ASN A O 1
ATOM 1668 N N . PHE A 1 206 ? -13.539 0.438 -8.653 1.00 96.19 206 PHE A N 1
ATOM 1669 C CA . PHE A 1 206 ? -12.946 1.331 -9.653 1.00 96.19 206 PHE A CA 1
ATOM 1670 C C . PHE A 1 206 ? -11.769 0.720 -10.417 1.00 96.19 206 PHE A C 1
ATOM 1672 O O . PHE A 1 206 ? -11.344 1.292 -11.415 1.00 96.19 206 PHE A O 1
ATOM 1679 N N . THR A 1 207 ? -11.247 -0.428 -9.982 1.00 95.94 207 THR A N 1
ATOM 1680 C CA . THR A 1 207 ? -10.119 -1.110 -10.637 1.00 95.94 207 THR A CA 1
ATOM 1681 C C . THR A 1 207 ? -10.382 -2.608 -10.738 1.00 95.94 207 THR A C 1
ATOM 1683 O O . THR A 1 207 ? -11.218 -3.141 -10.005 1.00 95.94 207 THR A O 1
ATOM 1686 N N . ASN A 1 208 ? -9.624 -3.317 -11.574 1.00 94.88 208 ASN A N 1
ATOM 1687 C CA . ASN A 1 208 ? -9.618 -4.783 -11.629 1.00 94.88 208 ASN A CA 1
ATOM 1688 C C . ASN A 1 208 ? -8.490 -5.411 -10.806 1.00 94.88 208 ASN A C 1
ATOM 1690 O O . ASN A 1 208 ? -8.306 -6.632 -10.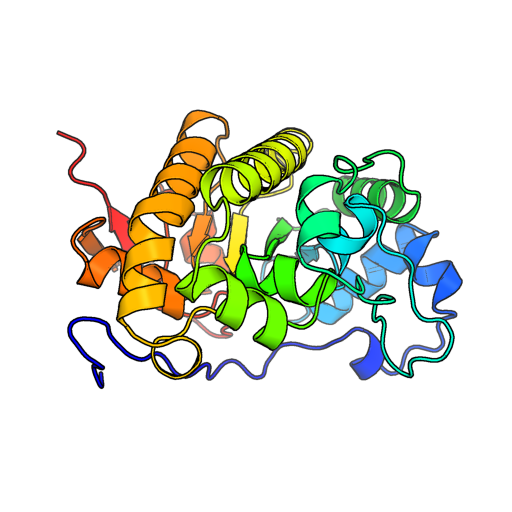827 1.00 94.88 208 ASN A O 1
ATOM 1694 N N . PHE A 1 209 ? -7.742 -4.607 -10.049 1.00 96.62 209 PHE A N 1
ATOM 1695 C CA . PHE A 1 209 ? -6.626 -5.114 -9.272 1.00 96.62 209 PHE A CA 1
ATOM 1696 C C . PHE A 1 209 ? -7.055 -6.152 -8.239 1.00 96.62 209 PHE A C 1
ATOM 1698 O O . PHE A 1 209 ? -8.153 -6.118 -7.666 1.00 96.62 209 PHE A O 1
ATOM 1705 N N . LYS A 1 210 ? -6.131 -7.074 -7.983 1.00 96.94 210 LYS A N 1
ATOM 1706 C CA . LYS A 1 210 ? -6.144 -7.932 -6.806 1.00 96.94 210 LYS A CA 1
ATOM 1707 C C . LYS A 1 210 ? -5.446 -7.217 -5.659 1.00 96.94 210 LYS A C 1
ATOM 1709 O O . LYS A 1 210 ? -4.454 -6.525 -5.869 1.00 96.94 210 LYS A O 1
ATOM 1714 N N . LEU A 1 211 ? -5.953 -7.422 -4.454 1.00 97.94 211 LEU A N 1
ATOM 1715 C CA . LEU A 1 211 ? -5.471 -6.828 -3.223 1.00 97.94 211 LEU A CA 1
ATOM 1716 C C . LEU A 1 211 ? -4.917 -7.910 -2.305 1.00 97.94 211 LEU A C 1
ATOM 1718 O O . LEU A 1 211 ? -5.640 -8.797 -1.844 1.00 97.94 211 LEU A O 1
ATOM 1722 N N . HIS A 1 212 ? -3.639 -7.796 -1.972 1.00 97.56 212 HIS A N 1
ATOM 1723 C CA . HIS A 1 212 ? -3.096 -8.422 -0.781 1.00 97.56 212 HIS A CA 1
ATOM 1724 C C . HIS A 1 212 ? -3.172 -7.417 0.363 1.00 97.56 212 HIS A C 1
ATOM 1726 O O . HIS A 1 212 ? -2.645 -6.311 0.276 1.00 97.56 212 HIS A O 1
ATOM 1732 N N . ILE A 1 213 ? -3.847 -7.812 1.436 1.00 97.12 213 ILE A N 1
ATOM 1733 C CA . ILE A 1 213 ? -4.004 -7.020 2.647 1.00 97.12 213 ILE A CA 1
ATOM 1734 C C . ILE A 1 213 ? -3.060 -7.576 3.704 1.00 97.12 213 ILE A C 1
ATOM 1736 O O . ILE A 1 213 ? -3.128 -8.768 4.044 1.00 97.12 213 ILE A O 1
ATOM 1740 N N . CYS A 1 214 ? -2.207 -6.715 4.271 1.00 93.31 214 CYS A N 1
ATOM 1741 C CA . CYS A 1 214 ? -1.287 -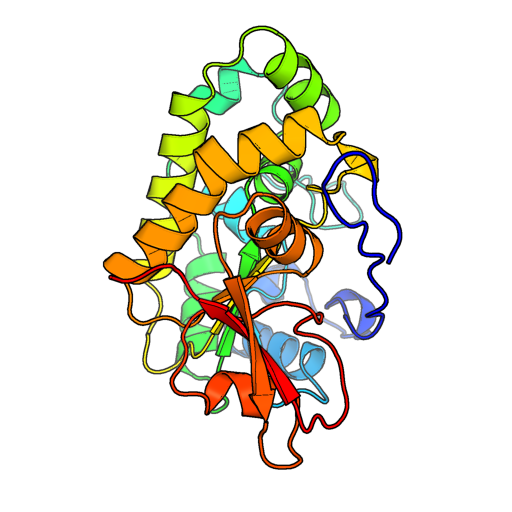7.138 5.321 1.00 93.31 214 CYS A CA 1
ATOM 1742 C C . CYS A 1 214 ? -2.048 -7.851 6.462 1.00 93.31 214 CYS A C 1
ATOM 1744 O O . CYS A 1 214 ? -3.159 -7.441 6.810 1.00 93.31 214 CYS A O 1
ATOM 1746 N N . PRO A 1 215 ? -1.493 -8.914 7.077 1.00 93.06 215 PRO A N 1
ATOM 1747 C CA . PRO A 1 215 ? -2.270 -9.729 8.015 1.00 93.06 215 PRO A CA 1
ATOM 1748 C C . PRO A 1 215 ? -2.816 -8.956 9.221 1.00 93.06 215 PRO A C 1
ATOM 1750 O O . PRO A 1 215 ? -3.896 -9.275 9.702 1.00 93.06 215 PRO A O 1
ATOM 1753 N N . LYS A 1 216 ? -2.123 -7.901 9.679 1.00 93.12 216 LYS A N 1
ATOM 1754 C CA . LYS A 1 216 ? -2.622 -7.013 10.745 1.00 93.12 216 LYS A CA 1
ATOM 1755 C C . LYS A 1 216 ? -3.973 -6.386 10.375 1.00 93.12 216 LYS A C 1
ATOM 1757 O O . LYS A 1 216 ? -4.917 -6.471 11.157 1.00 93.12 216 LYS A O 1
ATOM 1762 N N . LEU A 1 217 ? -4.072 -5.811 9.176 1.00 95.06 217 LEU A N 1
ATOM 1763 C CA . LEU A 1 217 ? -5.297 -5.196 8.668 1.00 95.06 217 LEU A CA 1
ATOM 1764 C C . LEU A 1 217 ? -6.342 -6.253 8.280 1.00 95.06 217 LEU A C 1
ATOM 1766 O O . LEU A 1 217 ? -7.506 -6.125 8.647 1.00 95.06 217 LEU A O 1
ATOM 1770 N N . GLY A 1 218 ? -5.941 -7.331 7.604 1.00 95.25 218 GLY A N 1
ATOM 1771 C CA . GLY A 1 218 ? -6.872 -8.375 7.169 1.00 95.25 218 GLY A CA 1
ATOM 1772 C C . GLY A 1 218 ? -7.526 -9.140 8.319 1.00 95.25 218 GLY A C 1
ATOM 1773 O O . GLY A 1 218 ? -8.720 -9.445 8.261 1.00 95.25 218 GLY A O 1
ATOM 1774 N N . PHE A 1 219 ? -6.791 -9.393 9.407 1.00 94.12 219 PHE A N 1
ATOM 1775 C CA . PHE A 1 219 ? -7.390 -9.955 10.615 1.00 94.12 219 PHE A CA 1
ATOM 1776 C C . PHE A 1 219 ? -8.318 -8.975 11.315 1.00 94.12 219 PHE A C 1
ATOM 1778 O O . PHE A 1 219 ? -9.364 -9.405 11.781 1.00 94.12 219 PHE A O 1
ATOM 1785 N N . ALA A 1 220 ? -7.992 -7.681 11.349 1.00 95.19 220 ALA A N 1
ATOM 1786 C CA . ALA A 1 220 ? -8.892 -6.681 11.912 1.00 95.19 220 ALA A CA 1
ATOM 1787 C C . ALA A 1 220 ? -10.205 -6.578 11.117 1.00 95.19 220 ALA A C 1
ATOM 1789 O O . ALA A 1 220 ? -11.273 -6.561 11.720 1.00 95.19 220 ALA A O 1
ATOM 1790 N N . LEU A 1 221 ? -10.142 -6.589 9.780 1.00 95.62 221 LEU A N 1
ATOM 1791 C CA . LEU A 1 221 ? -11.321 -6.606 8.905 1.00 95.62 221 LEU A CA 1
ATOM 1792 C C . LEU A 1 221 ? -12.236 -7.804 9.195 1.00 95.62 221 LEU A C 1
ATOM 1794 O O . LEU A 1 221 ? -13.450 -7.650 9.313 1.00 95.62 221 LEU A O 1
ATOM 1798 N N . SER A 1 222 ? -11.652 -8.992 9.345 1.00 95.12 222 SER A N 1
ATOM 1799 C CA . SER A 1 222 ? -12.419 -10.218 9.584 1.00 95.12 222 SER A CA 1
ATOM 1800 C C . SER A 1 222 ? -12.891 -10.387 11.026 1.00 95.12 222 SER A C 1
ATOM 1802 O O . SER A 1 222 ? -14.029 -10.782 11.254 1.00 95.12 222 SER A O 1
ATOM 1804 N N . ASP A 1 223 ? -12.075 -10.022 12.017 1.00 95.25 223 ASP A N 1
ATOM 1805 C CA . ASP A 1 223 ? -12.472 -10.056 13.431 1.00 95.25 223 ASP A CA 1
ATOM 1806 C C . ASP A 1 223 ? -13.602 -9.062 13.745 1.00 95.25 223 ASP A C 1
ATOM 1808 O O . ASP A 1 223 ? -14.378 -9.292 14.670 1.00 95.25 223 ASP A O 1
ATOM 1812 N N . LEU A 1 224 ? -13.708 -7.969 12.981 1.00 94.88 224 LEU A N 1
ATOM 1813 C CA . LEU A 1 224 ? -14.807 -7.003 13.079 1.00 94.88 224 LEU A CA 1
ATOM 1814 C C . LEU A 1 224 ? -16.039 -7.397 12.246 1.00 94.88 224 LEU A C 1
ATOM 1816 O O . LEU A 1 224 ? -17.021 -6.660 12.252 1.00 94.88 224 LEU A O 1
ATOM 1820 N N . GLY A 1 225 ? -16.007 -8.541 11.554 1.00 94.31 225 GLY A N 1
ATOM 1821 C CA . GLY A 1 225 ? -17.136 -9.060 10.779 1.00 94.31 225 GLY A CA 1
ATOM 1822 C C . GLY A 1 225 ? -17.406 -8.324 9.464 1.00 94.31 225 GLY A C 1
ATOM 1823 O O . GLY A 1 225 ? -18.486 -8.474 8.903 1.00 94.31 225 GLY A O 1
ATOM 1824 N N . LEU A 1 226 ? -16.450 -7.531 8.968 1.00 95.31 226 LEU A N 1
ATOM 1825 C CA . LEU A 1 226 ? -16.586 -6.806 7.698 1.00 95.31 226 LEU A CA 1
ATOM 1826 C C . LEU A 1 226 ? -16.308 -7.704 6.487 1.00 95.31 226 LEU A C 1
ATOM 1828 O O . LEU A 1 226 ? -16.829 -7.469 5.403 1.00 95.31 226 LEU A O 1
ATOM 1832 N N . TYR A 1 227 ? -15.493 -8.740 6.686 1.00 95.06 227 TYR A N 1
ATOM 1833 C CA . TYR A 1 227 ? -15.205 -9.776 5.701 1.00 95.06 227 TYR A CA 1
ATOM 1834 C C . TYR A 1 227 ? -15.128 -11.148 6.375 1.00 95.06 227 TYR A C 1
ATOM 1836 O O . TYR A 1 227 ? -14.611 -11.284 7.481 1.00 95.06 227 TYR A O 1
ATOM 1844 N N . ASN A 1 228 ? -15.563 -12.187 5.673 1.00 93.31 228 ASN A N 1
ATOM 1845 C CA . ASN A 1 228 ? -15.387 -13.574 6.075 1.00 93.31 228 ASN A CA 1
ATOM 1846 C C . ASN A 1 228 ? -14.056 -14.114 5.538 1.00 93.31 228 ASN A C 1
ATOM 1848 O O . ASN A 1 228 ? -13.751 -13.995 4.349 1.00 93.31 228 ASN A O 1
ATOM 1852 N N . GLU A 1 229 ? -13.268 -14.753 6.401 1.00 94.06 229 GLU A N 1
ATOM 1853 C CA . GLU A 1 229 ? -12.087 -15.500 5.966 1.00 94.06 229 GLU A CA 1
ATOM 1854 C C . GLU A 1 229 ? -12.499 -16.852 5.385 1.00 94.06 229 GLU A C 1
ATOM 1856 O O . GLU A 1 229 ? -13.118 -17.670 6.065 1.00 94.06 229 GLU A O 1
ATOM 1861 N N . MET A 1 230 ? -12.080 -17.125 4.152 1.00 94.62 230 MET A N 1
ATOM 1862 C CA . MET A 1 230 ? -12.223 -18.441 3.533 1.00 94.62 230 MET A CA 1
ATOM 1863 C C . MET A 1 230 ? -10.844 -18.991 3.191 1.00 94.62 230 MET A C 1
ATOM 1865 O O . MET A 1 230 ? -9.996 -18.293 2.631 1.00 94.62 230 MET A O 1
ATOM 1869 N N . LYS A 1 231 ? -10.609 -20.258 3.533 1.00 95.12 231 LYS A N 1
ATOM 1870 C CA . LYS A 1 231 ? -9.405 -20.978 3.116 1.00 95.12 231 LYS A CA 1
ATOM 1871 C C . LYS A 1 231 ? -9.704 -21.726 1.833 1.00 95.12 231 LYS A C 1
ATOM 1873 O O . LYS A 1 231 ? -10.676 -22.471 1.777 1.00 95.12 231 LYS A O 1
ATOM 1878 N N . LEU A 1 232 ? -8.852 -21.532 0.842 1.00 94.00 232 LEU A N 1
ATOM 1879 C CA . LEU A 1 232 ? -8.951 -22.195 -0.448 1.00 94.00 232 LEU A CA 1
ATOM 1880 C C . LEU A 1 232 ? -7.738 -23.089 -0.625 1.00 94.00 232 LEU A C 1
ATOM 1882 O O . LEU A 1 232 ? -6.616 -22.645 -0.373 1.00 94.00 232 LEU A O 1
ATOM 1886 N N . GLU A 1 233 ? -7.967 -24.325 -1.048 1.00 95.31 233 GLU A N 1
ATOM 1887 C CA . GLU A 1 233 ? -6.896 -25.217 -1.479 1.00 95.31 233 GLU A CA 1
ATOM 1888 C C . GLU A 1 233 ? -6.388 -24.792 -2.860 1.00 95.31 233 GLU A C 1
ATOM 1890 O O . GLU A 1 233 ? -7.141 -24.285 -3.693 1.00 95.31 233 GLU A O 1
ATOM 1895 N N . CYS A 1 234 ? -5.093 -24.973 -3.088 1.00 93.44 234 CYS A N 1
ATOM 1896 C CA . CYS A 1 234 ? -4.441 -24.745 -4.368 1.00 93.44 234 CYS A CA 1
ATOM 1897 C C . CYS A 1 234 ? -3.350 -25.796 -4.580 1.00 93.44 234 CYS A C 1
ATOM 1899 O O . CYS A 1 234 ? -2.897 -26.436 -3.623 1.00 93.44 234 CYS A O 1
ATOM 1901 N N . ASP A 1 235 ? -2.894 -25.940 -5.823 1.00 94.75 235 ASP A N 1
ATOM 1902 C CA . ASP A 1 235 ? -1.709 -26.745 -6.109 1.00 94.75 235 ASP A CA 1
ATOM 1903 C C . ASP A 1 235 ? -0.486 -26.206 -5.356 1.00 94.75 235 ASP A C 1
ATOM 1905 O O . ASP A 1 235 ? -0.439 -25.050 -4.924 1.00 94.75 235 ASP A O 1
ATOM 1909 N N . GLU A 1 236 ? 0.517 -27.065 -5.181 1.00 96.12 236 GLU A N 1
ATOM 1910 C CA . GLU A 1 236 ? 1.737 -26.702 -4.470 1.00 96.12 236 GLU A CA 1
ATOM 1911 C C . GLU A 1 236 ? 2.609 -25.751 -5.307 1.00 96.12 236 GLU A C 1
ATOM 1913 O O . GLU A 1 236 ? 3.418 -26.183 -6.129 1.00 96.12 236 GLU A O 1
ATOM 1918 N N . MET A 1 237 ? 2.471 -24.453 -5.055 1.00 95.75 237 MET A N 1
ATOM 1919 C CA . MET A 1 237 ? 3.174 -23.368 -5.752 1.00 95.75 237 MET A CA 1
ATOM 1920 C C . MET A 1 237 ? 3.649 -22.304 -4.761 1.00 95.75 237 MET A C 1
ATOM 1922 O O . MET A 1 237 ? 3.402 -22.436 -3.556 1.00 95.75 237 MET A O 1
ATOM 1926 N N . SER A 1 238 ? 4.357 -21.271 -5.218 1.00 94.75 238 SER A N 1
ATOM 1927 C CA . SER A 1 238 ? 4.725 -20.174 -4.322 1.00 94.75 238 SER A CA 1
ATOM 1928 C C . SER A 1 238 ? 3.488 -19.439 -3.799 1.00 94.75 238 SER A C 1
ATOM 1930 O O . SER A 1 238 ? 2.390 -19.519 -4.360 1.00 94.75 238 SER A O 1
ATOM 1932 N N . TYR A 1 239 ? 3.642 -18.701 -2.697 1.00 94.31 239 TYR A N 1
ATOM 1933 C CA . TYR A 1 239 ? 2.527 -17.906 -2.189 1.00 94.31 239 TYR A CA 1
ATOM 1934 C C . TYR A 1 239 ? 2.072 -16.863 -3.217 1.00 94.31 239 TYR A C 1
ATOM 1936 O O . TYR A 1 239 ? 0.877 -16.695 -3.417 1.00 94.31 239 TYR A O 1
ATOM 1944 N N . GLN A 1 240 ? 3.001 -16.200 -3.902 1.00 94.69 240 GLN A N 1
ATOM 1945 C CA . GLN A 1 240 ? 2.714 -15.130 -4.856 1.00 94.69 240 GLN A CA 1
ATOM 1946 C C . GLN A 1 240 ? 1.992 -15.672 -6.093 1.00 94.69 240 GLN A C 1
ATOM 1948 O O . GLN A 1 240 ? 0.972 -15.106 -6.494 1.00 94.69 240 GLN A O 1
ATOM 1953 N N . GLU A 1 241 ? 2.458 -16.800 -6.636 1.00 95.31 241 GLU A N 1
ATOM 1954 C CA . GLU A 1 241 ? 1.807 -17.493 -7.752 1.00 95.31 241 GLU A CA 1
ATOM 1955 C C . GLU A 1 241 ? 0.366 -17.878 -7.406 1.00 95.31 241 GLU A C 1
ATOM 1957 O O . GLU A 1 241 ? -0.552 -17.608 -8.185 1.00 95.31 241 GLU A O 1
ATOM 1962 N N . ALA A 1 242 ? 0.137 -18.433 -6.210 1.00 95.88 242 ALA A N 1
ATOM 1963 C CA . ALA A 1 242 ? -1.197 -18.850 -5.779 1.00 95.88 242 ALA A CA 1
ATOM 1964 C C . ALA A 1 242 ? -2.193 -17.679 -5.741 1.00 95.88 242 ALA A C 1
ATOM 1966 O O . ALA A 1 242 ? -3.350 -17.829 -6.139 1.00 95.88 242 ALA A O 1
ATOM 1967 N N . LEU A 1 243 ? -1.755 -16.495 -5.305 1.00 95.56 243 LEU A N 1
ATOM 1968 C CA . LEU A 1 243 ? -2.599 -15.296 -5.286 1.00 95.56 243 LEU A CA 1
ATOM 1969 C C . LEU A 1 243 ? -2.848 -14.746 -6.702 1.00 95.56 243 LEU A C 1
ATOM 1971 O O . LEU A 1 243 ? -3.981 -14.403 -7.059 1.00 95.56 243 LEU A O 1
ATOM 1975 N N . ILE A 1 244 ? -1.803 -14.686 -7.534 1.00 93.94 244 ILE A N 1
ATOM 1976 C CA . ILE A 1 244 ? -1.886 -14.165 -8.908 1.00 93.94 244 ILE A CA 1
ATOM 1977 C C . ILE A 1 244 ? -2.762 -15.047 -9.798 1.00 93.94 244 ILE A C 1
ATOM 1979 O O . ILE A 1 244 ? -3.502 -14.509 -10.620 1.00 93.94 244 ILE A O 1
ATOM 1983 N N . ASN A 1 245 ? -2.763 -16.362 -9.594 1.00 93.19 245 ASN A N 1
ATOM 1984 C CA . ASN A 1 245 ? -3.545 -17.298 -10.406 1.00 93.19 245 ASN A CA 1
ATOM 1985 C C . ASN A 1 245 ? -4.961 -17.558 -9.863 1.00 93.19 245 ASN A C 1
ATOM 1987 O O . ASN A 1 245 ? -5.795 -18.127 -10.561 1.00 93.19 245 ASN A O 1
ATOM 1991 N N . SER A 1 246 ? -5.270 -17.126 -8.636 1.00 93.75 246 SER A N 1
ATOM 1992 C CA . SER A 1 246 ? -6.602 -17.298 -8.039 1.00 93.75 246 SER A CA 1
ATOM 1993 C C . SER A 1 246 ? -7.687 -16.486 -8.766 1.00 93.75 246 SER A C 1
ATOM 1995 O O . SER A 1 246 ? -7.426 -15.400 -9.268 1.00 93.75 246 SER A O 1
ATOM 1997 N N . SER A 1 247 ? -8.938 -16.946 -8.787 1.00 92.88 247 SER A N 1
ATOM 1998 C CA . SER A 1 247 ? -10.071 -16.151 -9.296 1.00 92.88 247 SER A CA 1
ATOM 1999 C C . SER A 1 247 ? -10.552 -15.068 -8.318 1.00 92.88 247 SER A C 1
ATOM 2001 O O . SER A 1 247 ? -11.344 -14.205 -8.690 1.00 92.88 247 SER A O 1
ATOM 2003 N N . TYR A 1 248 ? -10.084 -15.100 -7.068 1.00 94.88 248 TYR A N 1
ATOM 2004 C CA . TYR A 1 248 ? -10.462 -14.144 -6.030 1.00 94.88 248 TYR A CA 1
ATOM 2005 C C . TYR A 1 248 ? -9.645 -12.851 -6.126 1.00 94.88 248 TYR A C 1
ATOM 2007 O O . TYR A 1 248 ? -8.619 -12.779 -6.807 1.00 94.88 248 TYR A O 1
ATOM 2015 N N . ARG A 1 249 ? -10.114 -11.808 -5.431 1.00 95.25 249 ARG A N 1
ATOM 2016 C CA . ARG A 1 249 ? -9.510 -10.469 -5.488 1.00 95.25 249 ARG A CA 1
ATOM 2017 C C . ARG A 1 249 ? -8.944 -9.954 -4.176 1.00 95.25 249 ARG A C 1
ATOM 2019 O O . ARG A 1 249 ? -8.162 -9.020 -4.231 1.00 95.25 249 ARG A O 1
ATOM 2026 N N . ILE A 1 250 ? -9.296 -10.524 -3.025 1.00 97.38 250 ILE A N 1
ATOM 2027 C CA . ILE A 1 250 ? -8.824 -10.033 -1.722 1.00 97.38 250 ILE A CA 1
ATOM 2028 C C . ILE A 1 250 ? -8.185 -11.177 -0.950 1.00 97.38 250 ILE A C 1
ATOM 2030 O O . ILE A 1 250 ? -8.823 -12.200 -0.702 1.00 97.38 250 ILE A O 1
ATOM 2034 N N . PHE A 1 251 ? -6.940 -10.983 -0.533 1.00 97.06 251 PHE A N 1
ATOM 2035 C CA . PHE A 1 251 ? -6.115 -12.009 0.091 1.00 97.06 251 PHE A CA 1
ATOM 2036 C C . PHE A 1 251 ? -5.472 -11.509 1.380 1.00 97.06 251 PHE A C 1
ATOM 2038 O O . PHE A 1 251 ? -5.132 -10.333 1.489 1.00 97.06 251 PHE A O 1
ATOM 2045 N N . THR A 1 252 ? -5.270 -12.392 2.361 1.00 95.12 252 THR A N 1
ATOM 2046 C CA . THR A 1 252 ? -4.621 -12.015 3.629 1.00 95.12 252 THR A CA 1
ATOM 2047 C C . THR A 1 252 ? -4.003 -13.213 4.371 1.00 95.12 252 THR A C 1
ATOM 2049 O O . THR A 1 252 ? -3.668 -14.223 3.760 1.00 95.12 252 THR A O 1
ATOM 2052 N N . ASN A 1 253 ? -3.833 -13.107 5.695 1.00 90.19 253 ASN A N 1
ATOM 2053 C CA . ASN A 1 253 ? -3.392 -14.122 6.658 1.00 90.19 253 ASN A CA 1
ATOM 2054 C C . ASN A 1 253 ? -1.877 -14.360 6.688 1.00 90.19 253 ASN A C 1
ATOM 2056 O O . ASN A 1 253 ? -1.306 -14.558 7.759 1.00 90.19 253 ASN A O 1
ATOM 2060 N N . ARG A 1 254 ? -1.198 -14.245 5.544 1.00 90.75 254 ARG A N 1
ATOM 2061 C CA . ARG A 1 254 ? 0.269 -14.321 5.456 1.00 90.75 254 ARG A CA 1
ATOM 2062 C C . ARG A 1 254 ? 0.854 -13.066 4.834 1.00 90.75 254 ARG A C 1
ATOM 2064 O O . ARG A 1 254 ? 0.211 -12.422 4.009 1.00 90.75 254 ARG A O 1
ATOM 2071 N N . CYS A 1 255 ? 2.080 -12.720 5.222 1.00 90.88 255 CYS A N 1
ATOM 2072 C CA . CYS A 1 255 ? 2.817 -11.649 4.557 1.00 90.88 255 CYS A CA 1
ATOM 2073 C C . CYS A 1 255 ? 3.039 -12.009 3.083 1.00 90.88 255 CYS A C 1
ATOM 2075 O O . CYS A 1 255 ? 3.420 -13.138 2.782 1.00 90.88 255 CYS A O 1
ATOM 2077 N N . PHE A 1 256 ? 2.838 -11.047 2.179 1.00 90.38 256 PHE A N 1
ATOM 2078 C CA . PHE A 1 256 ? 3.092 -11.249 0.753 1.00 90.38 256 PHE A CA 1
ATOM 2079 C C . PHE A 1 256 ? 4.568 -11.547 0.468 1.00 90.38 256 PHE A C 1
ATOM 2081 O O . PHE A 1 256 ? 4.869 -12.188 -0.522 1.00 90.38 256 PHE A O 1
ATOM 2088 N N . LYS A 1 257 ? 5.493 -11.149 1.349 1.00 87.38 257 LYS A N 1
ATOM 2089 C CA . LYS A 1 257 ? 6.941 -11.385 1.211 1.00 87.38 257 LYS A CA 1
ATOM 2090 C C . LYS A 1 257 ? 7.424 -12.687 1.867 1.00 87.38 257 LYS A C 1
ATOM 2092 O O . LYS A 1 257 ? 8.589 -12.810 2.247 1.00 87.38 257 LYS A O 1
ATOM 2097 N N . ILE A 1 258 ? 6.536 -13.661 2.056 1.00 87.81 258 ILE A N 1
ATOM 2098 C CA . ILE A 1 258 ? 6.945 -14.993 2.508 1.00 87.81 258 ILE A CA 1
ATOM 2099 C C . ILE A 1 258 ? 7.525 -15.788 1.334 1.00 87.81 258 ILE A C 1
ATOM 2101 O O . ILE A 1 258 ? 6.988 -15.742 0.230 1.00 87.81 258 ILE A O 1
ATOM 2105 N N . LEU A 1 259 ? 8.617 -16.509 1.582 1.00 86.62 259 LEU A N 1
ATOM 2106 C CA . LEU A 1 259 ? 9.207 -17.441 0.624 1.00 86.62 259 LEU A CA 1
ATOM 2107 C C . LEU A 1 259 ? 8.756 -18.869 0.932 1.00 86.62 259 LEU A C 1
ATOM 2109 O O . LEU A 1 259 ? 8.468 -19.209 2.083 1.00 86.62 259 LEU A O 1
ATOM 2113 N N . GLY A 1 260 ? 8.742 -19.706 -0.100 1.00 86.69 260 GLY A N 1
ATOM 2114 C CA . GLY A 1 260 ? 8.368 -21.112 -0.006 1.00 86.69 260 GLY A CA 1
ATOM 2115 C C . GLY A 1 260 ? 6.987 -21.409 -0.579 1.00 86.69 260 GLY A C 1
ATOM 2116 O O . GLY A 1 260 ? 6.246 -20.519 -0.999 1.00 86.69 260 GLY A O 1
ATOM 2117 N N . LYS A 1 261 ? 6.663 -22.702 -0.614 1.00 92.94 261 LYS A N 1
ATOM 2118 C CA . LYS A 1 261 ? 5.441 -23.191 -1.247 1.00 92.94 261 LYS A CA 1
ATOM 2119 C C . LYS A 1 261 ? 4.257 -23.243 -0.288 1.00 92.94 261 LYS A C 1
ATOM 2121 O O . LYS A 1 261 ? 4.412 -23.463 0.917 1.00 92.94 261 LYS A O 1
ATOM 2126 N N . VAL A 1 262 ? 3.059 -23.087 -0.837 1.00 94.69 262 VAL A N 1
ATOM 2127 C CA . VAL A 1 262 ? 1.782 -23.200 -0.132 1.00 94.69 262 VAL A CA 1
ATOM 2128 C C . VAL A 1 262 ? 0.858 -24.173 -0.860 1.00 94.69 262 VAL A C 1
ATOM 2130 O O . VAL A 1 262 ? 0.977 -24.366 -2.061 1.00 94.69 262 VAL A O 1
ATOM 2133 N N . LYS A 1 263 ? -0.074 -24.776 -0.118 1.00 96.12 263 LYS A N 1
ATOM 2134 C CA . LYS A 1 263 ? -1.207 -25.559 -0.659 1.00 96.12 263 LYS A CA 1
ATOM 2135 C C . LYS A 1 263 ? -2.557 -24.932 -0.331 1.00 96.12 263 LYS A C 1
ATOM 2137 O O . LYS A 1 263 ? -3.607 -25.490 -0.620 1.00 96.12 263 LYS A O 1
ATOM 2142 N N . THR A 1 264 ? -2.523 -23.804 0.374 1.00 95.38 264 THR A N 1
ATOM 2143 C CA . THR A 1 264 ? -3.717 -23.095 0.811 1.00 95.38 264 THR A CA 1
ATOM 2144 C C . THR A 1 264 ? -3.457 -21.602 0.827 1.00 95.38 264 THR A C 1
ATOM 2146 O O . THR A 1 264 ? -2.441 -21.164 1.382 1.00 95.38 264 THR A O 1
ATOM 2149 N N . ILE A 1 265 ? -4.420 -20.831 0.345 1.00 95.69 265 ILE A N 1
ATOM 2150 C CA . ILE A 1 265 ? -4.461 -19.374 0.476 1.00 95.69 265 ILE A CA 1
ATOM 2151 C C . ILE A 1 265 ? -5.680 -18.958 1.298 1.00 95.69 265 ILE A C 1
ATOM 2153 O O . ILE A 1 265 ? -6.639 -19.716 1.441 1.00 95.69 265 ILE A O 1
ATOM 2157 N N . THR A 1 266 ? -5.629 -17.768 1.897 1.00 96.00 266 THR A N 1
ATOM 2158 C CA . THR A 1 266 ? -6.772 -17.192 2.620 1.00 96.00 266 THR A CA 1
ATOM 2159 C C . THR A 1 266 ? -7.287 -15.991 1.858 1.00 96.00 266 THR A C 1
ATOM 2161 O O . THR A 1 266 ? -6.533 -15.049 1.601 1.00 96.00 266 THR A O 1
ATOM 2164 N N . VAL A 1 267 ? -8.570 -16.034 1.525 1.00 95.75 267 VAL A N 1
ATOM 2165 C CA . VAL A 1 267 ? -9.282 -14.936 0.881 1.00 95.75 267 VAL A CA 1
ATOM 2166 C C . VAL A 1 267 ? -10.209 -14.261 1.878 1.00 95.75 267 VAL A C 1
ATOM 2168 O O . VAL A 1 267 ? -10.719 -14.902 2.800 1.00 95.75 267 VAL A O 1
ATOM 2171 N N . LEU A 1 268 ? -10.423 -12.965 1.683 1.00 93.56 268 LEU A N 1
ATOM 2172 C CA . LEU A 1 268 ? -11.473 -12.218 2.362 1.00 93.56 268 LEU A CA 1
ATOM 2173 C C . LEU A 1 268 ? -12.657 -12.104 1.402 1.00 93.56 268 LEU A C 1
ATOM 2175 O O . LEU A 1 268 ? -12.560 -11.451 0.368 1.00 93.56 268 LEU A O 1
ATOM 2179 N N . GLY A 1 269 ? -13.752 -12.791 1.716 1.00 83.31 269 GLY A N 1
ATOM 2180 C CA . GLY A 1 269 ? -15.017 -12.673 0.992 1.00 83.31 269 GLY A CA 1
ATOM 2181 C C . GLY A 1 269 ? -15.991 -11.796 1.764 1.00 83.31 269 GLY A C 1
ATOM 2182 O O . GLY A 1 269 ? -16.059 -11.881 2.986 1.00 83.31 269 GLY A O 1
ATOM 2183 N N . GLY A 1 270 ? -16.733 -10.936 1.076 1.00 60.28 270 GLY A N 1
ATOM 2184 C CA . GLY A 1 270 ? -17.882 -10.258 1.672 1.00 60.28 270 GLY A CA 1
ATOM 2185 C C . GLY A 1 270 ? -19.104 -11.176 1.694 1.00 60.28 270 GLY A C 1
ATOM 2186 O O . GLY A 1 270 ? -19.150 -12.177 0.974 1.00 60.28 270 GLY A O 1
ATOM 2187 N N . ASN A 1 271 ? -20.122 -10.803 2.470 1.00 40.66 271 ASN A N 1
ATOM 2188 C CA . ASN A 1 271 ? -21.499 -11.199 2.172 1.00 40.66 271 ASN A CA 1
ATOM 2189 C C . ASN A 1 271 ? -21.919 -10.450 0.895 1.00 40.66 271 ASN A C 1
ATOM 2191 O O . ASN A 1 271 ? -22.589 -9.425 0.967 1.00 40.66 271 ASN A O 1
ATOM 2195 N N . TYR A 1 272 ? -21.435 -10.890 -0.265 1.00 42.81 272 TYR A N 1
ATOM 2196 C CA . TYR A 1 272 ? -22.021 -10.486 -1.537 1.00 42.81 272 TYR A CA 1
ATOM 2197 C C . TYR A 1 272 ? -23.272 -11.353 -1.716 1.00 42.81 272 TYR A C 1
ATOM 2199 O O . TYR A 1 272 ? -23.197 -12.426 -2.315 1.00 42.81 272 TYR A O 1
ATOM 2207 N N . GLU A 1 273 ? -24.366 -10.953 -1.058 1.00 30.30 273 GLU A N 1
ATOM 2208 C CA . GLU A 1 273 ? -25.715 -11.386 -1.451 1.00 30.30 273 GLU A CA 1
ATOM 2209 C C . GLU A 1 273 ? -26.065 -10.812 -2.828 1.00 30.30 273 GLU A C 1
ATOM 2211 O O . GLU A 1 273 ? -25.747 -9.623 -3.073 1.00 30.30 273 GLU A O 1
#